Protein AF-A0A7C8IA60-F1 (afdb_monomer_lite)

Structure (mmCIF, N/CA/C/O backbone):
data_AF-A0A7C8IA60-F1
#
_entry.id   AF-A0A7C8IA60-F1
#
loop_
_atom_site.group_PDB
_atom_site.id
_atom_site.type_symbol
_atom_site.label_atom_id
_atom_site.label_alt_id
_atom_site.label_comp_id
_atom_site.label_asym_id
_atom_site.label_entity_id
_atom_site.label_seq_id
_atom_site.pdbx_PDB_ins_code
_atom_site.Cartn_x
_atom_site.Cartn_y
_atom_site.Cartn_z
_atom_site.occupancy
_atom_site.B_iso_or_equiv
_atom_site.auth_seq_id
_atom_site.auth_comp_id
_atom_site.auth_asym_id
_atom_site.auth_atom_id
_atom_site.pdbx_PDB_model_num
ATOM 1 N N . PRO A 1 1 ? 6.830 16.011 1.922 1.00 76.75 1 PRO A N 1
ATOM 2 C CA . PRO A 1 1 ? 6.383 16.192 0.518 1.00 76.75 1 PRO A CA 1
ATOM 3 C C . PRO A 1 1 ? 6.357 14.821 -0.167 1.00 76.75 1 PRO A C 1
ATOM 5 O O . PRO A 1 1 ? 7.222 14.008 0.147 1.00 76.75 1 PRO A O 1
ATOM 8 N N . GLU A 1 2 ? 5.365 14.537 -1.016 1.00 83.12 2 GLU A N 1
ATOM 9 C CA . GLU A 1 2 ? 5.357 13.298 -1.812 1.00 83.12 2 GLU A CA 1
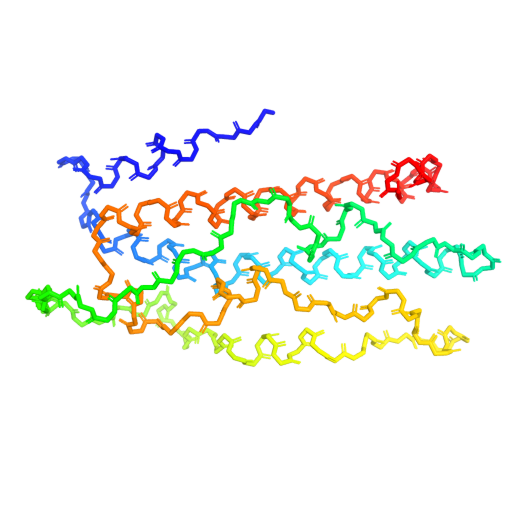ATOM 10 C C . GLU A 1 2 ? 6.472 13.360 -2.874 1.00 83.12 2 GLU A C 1
ATOM 12 O O . GLU A 1 2 ? 6.624 14.407 -3.510 1.00 83.12 2 GLU A O 1
ATOM 17 N N . PRO A 1 3 ? 7.258 12.287 -3.077 1.00 87.31 3 PRO A N 1
ATOM 18 C CA . PRO A 1 3 ? 8.220 12.221 -4.174 1.00 87.31 3 PRO A CA 1
ATOM 19 C C . PRO A 1 3 ? 7.548 12.273 -5.554 1.00 87.31 3 PRO A C 1
ATOM 21 O O . PRO A 1 3 ? 6.447 11.754 -5.742 1.00 87.31 3 PRO A O 1
ATOM 24 N N . ASP A 1 4 ? 8.235 12.829 -6.557 1.00 88.56 4 ASP A N 1
ATOM 25 C CA . ASP A 1 4 ? 7.770 12.750 -7.946 1.00 88.56 4 ASP A CA 1
ATOM 26 C C . ASP A 1 4 ? 8.053 11.359 -8.534 1.00 88.56 4 ASP A C 1
ATOM 28 O O . ASP A 1 4 ? 9.053 11.104 -9.212 1.00 88.56 4 ASP A O 1
ATOM 32 N N . TRP A 1 5 ? 7.128 10.437 -8.271 1.00 88.56 5 TRP A N 1
ATOM 33 C CA . TRP A 1 5 ? 7.193 9.073 -8.784 1.00 88.56 5 TRP A CA 1
ATOM 34 C C . TRP A 1 5 ? 7.161 9.009 -10.308 1.00 88.56 5 TRP A C 1
ATOM 36 O O . TRP A 1 5 ? 7.712 8.069 -10.873 1.00 88.56 5 TRP A O 1
ATOM 46 N N . ARG A 1 6 ? 6.546 9.989 -10.989 1.00 85.56 6 ARG A N 1
ATOM 47 C CA . ARG A 1 6 ? 6.499 10.014 -12.457 1.00 85.56 6 ARG A CA 1
ATOM 48 C C . ARG A 1 6 ? 7.872 10.326 -13.027 1.00 85.56 6 ARG A C 1
ATOM 50 O O . ARG A 1 6 ? 8.303 9.625 -13.938 1.00 85.56 6 ARG A O 1
ATOM 57 N N . ALA A 1 7 ? 8.562 11.320 -12.473 1.00 84.94 7 ALA A N 1
ATOM 58 C CA . ALA A 1 7 ? 9.940 11.617 -12.847 1.00 84.94 7 ALA A CA 1
ATOM 59 C C . ALA A 1 7 ? 10.863 10.415 -12.589 1.00 84.94 7 ALA A C 1
ATOM 61 O O . ALA A 1 7 ? 11.658 10.056 -13.460 1.00 84.94 7 ALA A O 1
ATOM 62 N N . LEU A 1 8 ? 10.699 9.735 -11.444 1.00 85.75 8 LEU A N 1
ATOM 63 C CA . LEU A 1 8 ? 11.460 8.524 -11.126 1.00 85.75 8 LEU A CA 1
ATOM 64 C C . LEU A 1 8 ? 11.232 7.415 -12.160 1.00 85.75 8 LEU A C 1
ATOM 66 O O . LEU A 1 8 ? 12.193 6.843 -12.660 1.00 85.75 8 LEU A O 1
ATOM 70 N N . VAL A 1 9 ? 9.981 7.094 -12.503 1.00 86.56 9 VAL A N 1
ATOM 71 C CA . VAL A 1 9 ? 9.728 5.999 -13.453 1.00 86.56 9 VAL A CA 1
ATOM 72 C C . VAL A 1 9 ? 10.128 6.379 -14.884 1.00 86.56 9 VAL A C 1
ATOM 74 O O . VAL A 1 9 ? 10.626 5.536 -15.625 1.00 86.56 9 VAL A O 1
ATOM 77 N N . GLN A 1 10 ? 9.999 7.656 -15.268 1.00 85.25 10 GLN A N 1
ATOM 78 C CA . GLN A 1 10 ? 10.440 8.173 -16.572 1.00 85.25 10 GLN A CA 1
ATOM 79 C C . GLN A 1 10 ? 11.944 7.977 -16.805 1.00 85.25 10 GLN A C 1
ATOM 81 O O . GLN A 1 10 ? 12.353 7.752 -17.945 1.00 85.25 10 GLN A O 1
ATOM 86 N N . TYR A 1 11 ? 12.765 7.980 -15.747 1.00 84.44 11 TYR A N 1
ATOM 87 C CA . TYR A 1 11 ? 14.194 7.671 -15.854 1.00 84.44 11 TYR A CA 1
ATOM 88 C C . TYR A 1 11 ? 14.447 6.326 -16.555 1.00 84.44 11 TYR A C 1
ATOM 90 O O . TYR A 1 11 ? 15.357 6.239 -17.379 1.00 84.44 11 TYR A O 1
ATOM 98 N N . PHE A 1 12 ? 13.603 5.311 -16.329 1.00 83.00 12 PHE A N 1
ATOM 99 C CA . PHE A 1 12 ? 13.746 3.989 -16.954 1.00 83.00 12 PHE A CA 1
ATOM 100 C C . PHE A 1 12 ? 13.451 3.971 -18.463 1.00 83.00 12 PHE A C 1
ATOM 102 O O . PHE A 1 12 ? 13.807 2.999 -19.128 1.00 83.00 12 PHE A O 1
ATOM 109 N N . LYS A 1 13 ? 12.848 5.034 -19.025 1.00 80.19 13 LYS A N 1
ATOM 110 C CA . LYS A 1 13 ? 12.737 5.231 -20.485 1.00 80.19 13 LYS A CA 1
ATOM 111 C C . LYS A 1 13 ? 13.974 5.887 -21.094 1.00 80.19 13 LYS A C 1
ATOM 113 O O . LYS A 1 13 ? 14.111 5.908 -22.315 1.00 80.19 13 LYS A O 1
ATOM 118 N N . SER A 1 14 ? 14.829 6.500 -20.277 1.00 80.44 14 SER A N 1
ATOM 119 C CA . SER A 1 14 ? 15.974 7.249 -20.781 1.00 80.44 14 SER A CA 1
ATOM 120 C C . SER A 1 14 ? 17.059 6.308 -21.306 1.00 80.44 14 SER A C 1
ATOM 122 O O . SER A 1 14 ? 17.282 5.229 -20.759 1.00 80.44 14 SER A O 1
ATOM 124 N N . SER A 1 15 ? 17.813 6.758 -22.310 1.00 73.00 15 SER A N 1
ATOM 125 C CA . SER A 1 15 ? 18.995 6.048 -22.824 1.00 73.00 15 SER A CA 1
ATOM 126 C C . SER A 1 15 ? 20.099 5.849 -21.775 1.00 73.00 15 SER A C 1
ATOM 128 O O . SER A 1 15 ? 21.043 5.100 -22.005 1.00 73.00 15 SER A O 1
ATOM 130 N N . ARG A 1 16 ? 19.984 6.514 -20.617 1.00 73.69 16 ARG A N 1
ATOM 131 C CA . ARG A 1 16 ? 20.917 6.422 -19.489 1.00 73.69 16 ARG A CA 1
ATOM 132 C C . ARG A 1 16 ? 20.614 5.249 -18.555 1.00 73.69 16 ARG A C 1
ATOM 134 O O . ARG A 1 16 ? 21.465 4.906 -17.740 1.00 73.69 16 ARG A O 1
ATOM 141 N N . ALA A 1 17 ? 19.423 4.655 -18.631 1.00 73.50 17 ALA A N 1
ATOM 142 C CA . ALA A 1 17 ? 19.044 3.543 -17.771 1.00 73.50 17 ALA A CA 1
ATOM 143 C C . ALA A 1 17 ? 19.547 2.216 -18.359 1.00 73.50 17 ALA A C 1
ATOM 145 O O . ALA A 1 17 ? 18.930 1.638 -19.255 1.00 73.50 17 ALA A O 1
ATOM 146 N N . ALA A 1 18 ? 20.660 1.704 -17.829 1.00 61.59 18 ALA A N 1
ATOM 147 C CA . ALA A 1 18 ? 21.129 0.359 -18.153 1.00 61.59 18 ALA A CA 1
ATOM 148 C C . ALA A 1 18 ? 20.028 -0.668 -17.825 1.00 61.59 18 ALA A C 1
ATOM 150 O O . ALA A 1 18 ? 19.485 -0.652 -16.724 1.00 61.59 18 ALA A O 1
ATOM 151 N N . ALA A 1 19 ? 19.669 -1.525 -18.788 1.00 70.81 19 ALA A N 1
ATOM 152 C CA . ALA A 1 19 ? 18.552 -2.482 -18.711 1.00 70.81 19 ALA A CA 1
ATOM 153 C C . ALA A 1 19 ? 17.138 -1.882 -18.494 1.00 70.81 19 ALA A C 1
ATOM 155 O O . ALA A 1 19 ? 16.192 -2.653 -18.343 1.00 70.81 19 ALA A O 1
ATOM 156 N N . GLY A 1 20 ? 16.987 -0.546 -18.539 1.00 81.12 20 GLY A N 1
ATOM 157 C CA . GLY A 1 20 ? 15.751 0.259 -18.499 1.00 81.12 20 GLY A CA 1
ATOM 158 C C . GLY A 1 20 ? 14.474 -0.458 -18.059 1.00 81.12 20 GLY A C 1
ATOM 159 O O . GLY A 1 20 ? 14.152 -0.513 -16.872 1.00 81.12 20 GLY A O 1
ATOM 160 N N . LEU A 1 21 ? 13.748 -1.018 -19.030 1.00 81.12 21 LEU A N 1
ATOM 161 C CA . LEU A 1 21 ? 12.459 -1.678 -18.818 1.00 81.12 21 LEU A CA 1
ATOM 162 C C . LEU A 1 21 ? 12.528 -2.898 -17.884 1.00 81.12 21 LEU A C 1
ATOM 164 O O . LEU A 1 21 ? 11.617 -3.091 -17.086 1.00 81.12 21 LEU A O 1
ATOM 168 N N . GLY A 1 22 ? 13.595 -3.697 -17.951 1.00 82.25 22 GLY A N 1
ATOM 169 C CA . GLY A 1 22 ? 13.776 -4.852 -17.067 1.00 82.25 22 GLY A CA 1
ATOM 170 C C . GLY A 1 22 ? 13.873 -4.429 -15.601 1.00 82.25 22 GLY A C 1
ATOM 171 O O . GLY A 1 22 ? 13.175 -4.977 -14.754 1.00 82.25 22 GLY A O 1
ATOM 172 N N . ASN A 1 23 ? 14.629 -3.365 -15.316 1.00 86.06 23 ASN A N 1
ATOM 173 C CA . ASN A 1 23 ? 14.725 -2.825 -13.958 1.00 86.06 23 ASN A CA 1
ATOM 174 C C . ASN A 1 23 ? 13.396 -2.224 -13.478 1.00 86.06 23 ASN A C 1
ATOM 176 O O . ASN A 1 23 ? 13.093 -2.277 -12.289 1.00 86.06 23 ASN A O 1
ATOM 180 N N . LEU A 1 24 ? 12.592 -1.655 -14.383 1.00 88.56 24 LEU A N 1
ATOM 181 C CA . LEU A 1 24 ? 11.256 -1.166 -14.044 1.00 88.56 24 LEU A CA 1
ATOM 182 C C . LEU A 1 24 ? 10.314 -2.321 -13.669 1.00 88.56 24 LEU A C 1
ATOM 184 O O . LEU A 1 24 ? 9.554 -2.199 -12.711 1.00 88.56 24 LEU A O 1
ATOM 188 N N . GLN A 1 25 ? 10.386 -3.446 -14.389 1.00 89.25 25 GLN A N 1
ATOM 189 C CA . GLN A 1 25 ? 9.648 -4.664 -14.038 1.00 89.25 25 GLN A CA 1
ATOM 190 C C . GLN A 1 25 ? 10.088 -5.192 -12.671 1.00 89.25 25 GLN A C 1
ATOM 192 O O . GLN A 1 25 ? 9.241 -5.467 -11.825 1.00 89.25 25 GLN A O 1
ATOM 197 N N . ASP A 1 26 ? 11.398 -5.275 -12.428 1.00 88.56 26 ASP A N 1
ATOM 198 C CA . ASP A 1 26 ? 11.942 -5.735 -11.147 1.00 88.56 26 ASP A CA 1
ATOM 199 C C . ASP A 1 26 ? 11.530 -4.815 -9.993 1.00 88.56 26 ASP A C 1
ATOM 201 O O . ASP A 1 26 ? 11.129 -5.301 -8.937 1.00 88.56 26 ASP A O 1
ATOM 205 N N . LEU A 1 27 ? 11.551 -3.493 -10.199 1.00 91.88 27 LEU A N 1
ATOM 206 C CA . LEU A 1 27 ? 11.060 -2.519 -9.224 1.00 91.88 27 LEU A CA 1
ATOM 207 C C . LEU A 1 27 ? 9.576 -2.736 -8.924 1.00 91.88 27 LEU A C 1
ATOM 209 O O . LEU A 1 27 ? 9.186 -2.755 -7.757 1.00 91.88 27 LEU A O 1
ATOM 213 N N . TYR A 1 28 ? 8.753 -2.909 -9.958 1.00 92.88 28 TYR A N 1
ATOM 214 C CA . TYR A 1 28 ? 7.325 -3.147 -9.789 1.00 92.88 28 TYR A CA 1
ATOM 215 C C . TYR A 1 28 ? 7.065 -4.394 -8.938 1.00 92.88 28 TYR A C 1
ATOM 217 O O . TYR A 1 28 ? 6.371 -4.315 -7.923 1.00 92.88 28 TYR A O 1
ATOM 225 N N . VAL A 1 29 ? 7.673 -5.525 -9.309 1.00 91.94 29 VAL A N 1
ATOM 226 C CA . VAL A 1 29 ? 7.508 -6.792 -8.586 1.00 91.94 29 VAL A CA 1
ATOM 227 C C . VAL A 1 29 ? 8.085 -6.691 -7.170 1.00 91.94 29 VAL A C 1
ATOM 229 O O . VAL A 1 29 ? 7.456 -7.147 -6.221 1.00 91.94 29 VAL A O 1
ATOM 232 N N . PHE A 1 30 ? 9.238 -6.047 -6.974 1.00 92.44 30 PHE A N 1
ATOM 233 C CA . PHE A 1 30 ? 9.794 -5.813 -5.638 1.00 92.44 30 PHE A CA 1
ATOM 234 C C . PHE A 1 30 ? 8.808 -5.054 -4.738 1.00 92.44 30 PHE A C 1
ATOM 236 O O . PHE A 1 30 ? 8.583 -5.436 -3.582 1.00 92.44 30 PHE A O 1
ATOM 243 N N . VAL A 1 31 ? 8.190 -3.994 -5.264 1.00 94.81 31 VAL A N 1
ATOM 244 C CA . VAL A 1 31 ? 7.232 -3.191 -4.504 1.00 94.81 31 VAL A CA 1
ATOM 245 C C . VAL A 1 31 ? 5.996 -4.016 -4.156 1.00 94.81 31 VAL A C 1
ATOM 247 O O . VAL A 1 31 ? 5.628 -4.063 -2.983 1.00 94.81 31 VAL A O 1
ATOM 250 N N . THR A 1 32 ? 5.379 -4.701 -5.121 1.00 94.44 32 THR A N 1
ATOM 251 C CA . THR A 1 32 ? 4.122 -5.436 -4.894 1.00 94.44 32 THR A CA 1
ATOM 252 C C . THR A 1 32 ? 4.303 -6.729 -4.101 1.00 94.44 32 THR A C 1
ATOM 254 O O . THR A 1 32 ? 3.382 -7.140 -3.399 1.00 94.44 32 THR A O 1
ATOM 257 N N . ARG A 1 33 ? 5.485 -7.356 -4.145 1.00 92.38 33 ARG A N 1
ATOM 258 C CA . ARG A 1 33 ? 5.752 -8.640 -3.469 1.00 92.38 33 ARG A CA 1
ATOM 259 C C . ARG A 1 33 ? 6.444 -8.529 -2.125 1.00 92.38 33 ARG A C 1
ATOM 261 O O . ARG A 1 33 ? 6.387 -9.479 -1.346 1.00 92.38 33 ARG A O 1
ATOM 268 N N . LEU A 1 34 ? 7.088 -7.402 -1.833 1.00 92.06 34 LEU A N 1
ATOM 269 C CA . LEU A 1 34 ? 7.837 -7.248 -0.589 1.00 92.06 34 LEU A CA 1
ATOM 270 C C . LEU A 1 34 ? 7.539 -5.940 0.134 1.00 92.06 34 LEU A C 1
ATOM 272 O O . LEU A 1 34 ? 7.110 -5.967 1.292 1.00 92.06 34 LEU A O 1
ATOM 276 N N . ALA A 1 35 ? 7.784 -4.803 -0.520 1.00 95.06 35 ALA A N 1
ATOM 277 C CA . ALA A 1 35 ? 7.742 -3.510 0.160 1.00 95.06 35 ALA A CA 1
ATOM 278 C C . ALA A 1 35 ? 6.321 -3.175 0.635 1.00 95.06 35 ALA A C 1
ATOM 280 O O . ALA A 1 35 ? 6.109 -2.844 1.805 1.00 95.06 35 ALA A O 1
ATOM 281 N N . LEU A 1 36 ? 5.340 -3.327 -0.255 1.00 96.25 36 LEU A N 1
ATOM 282 C CA . LEU A 1 36 ? 3.939 -3.054 0.027 1.00 96.25 36 LEU A CA 1
ATOM 283 C C . LEU A 1 36 ? 3.357 -4.043 1.057 1.00 96.25 36 LEU A C 1
ATOM 285 O O . LEU A 1 36 ? 2.836 -3.569 2.071 1.00 96.25 36 LEU A O 1
ATOM 289 N N . PRO A 1 37 ? 3.525 -5.377 0.917 1.00 96.50 37 PRO A N 1
ATOM 290 C CA . PRO A 1 37 ? 3.177 -6.328 1.972 1.00 96.50 37 PRO A CA 1
ATOM 291 C C . PRO A 1 37 ? 3.758 -5.988 3.349 1.00 96.50 37 PRO A C 1
ATOM 293 O O . PRO A 1 37 ? 3.039 -5.996 4.350 1.00 96.50 37 PRO A O 1
ATOM 296 N N . SER A 1 38 ? 5.040 -5.618 3.416 1.00 96.12 38 SER A N 1
ATOM 297 C CA . SER A 1 38 ? 5.696 -5.260 4.682 1.00 96.12 38 SER A CA 1
ATOM 298 C C . SER A 1 38 ? 5.095 -3.999 5.313 1.00 96.12 38 SER A C 1
ATOM 300 O O . SER A 1 38 ? 4.865 -3.944 6.529 1.00 96.12 38 SER A O 1
ATOM 302 N N . ALA A 1 39 ? 4.783 -2.992 4.492 1.00 97.81 39 ALA A N 1
ATOM 303 C CA . ALA A 1 39 ? 4.109 -1.778 4.941 1.00 97.81 39 ALA A CA 1
ATOM 304 C C . ALA A 1 39 ? 2.691 -2.071 5.465 1.00 97.81 39 ALA A C 1
ATOM 306 O O . ALA A 1 39 ? 2.306 -1.538 6.509 1.00 97.81 39 ALA A O 1
ATOM 307 N N . ILE A 1 40 ? 1.947 -2.960 4.796 1.00 97.44 40 ILE A N 1
ATOM 308 C CA . ILE A 1 40 ? 0.604 -3.400 5.205 1.00 97.44 40 ILE A CA 1
ATOM 309 C C . ILE A 1 40 ? 0.646 -4.166 6.530 1.00 97.44 40 ILE A C 1
ATOM 311 O O . ILE A 1 40 ? -0.169 -3.897 7.412 1.00 97.44 40 ILE A O 1
ATOM 315 N N . ILE A 1 41 ? 1.605 -5.078 6.720 1.00 96.31 41 ILE A N 1
ATOM 316 C CA . ILE A 1 41 ? 1.780 -5.798 7.993 1.00 96.31 41 ILE A CA 1
ATOM 317 C C . ILE A 1 41 ? 1.990 -4.804 9.140 1.00 96.31 41 ILE A C 1
ATOM 319 O O . ILE A 1 41 ? 1.356 -4.919 10.191 1.00 96.31 41 ILE A O 1
ATOM 323 N N . THR A 1 42 ? 2.848 -3.805 8.929 1.00 97.69 42 THR A N 1
ATOM 324 C CA . THR A 1 42 ? 3.105 -2.749 9.918 1.00 97.69 42 THR A CA 1
ATOM 325 C C . THR A 1 42 ? 1.840 -1.943 10.211 1.00 97.69 42 THR A C 1
ATOM 327 O O . THR A 1 42 ? 1.514 -1.717 11.376 1.00 97.69 42 THR A O 1
ATOM 330 N N . ASN A 1 43 ? 1.081 -1.584 9.173 1.00 97.75 43 ASN A N 1
ATOM 331 C CA . ASN A 1 43 ? -0.187 -0.871 9.311 1.00 97.75 43 ASN A CA 1
ATOM 332 C C . ASN A 1 43 ? -1.204 -1.673 10.128 1.00 97.75 43 ASN A C 1
ATOM 334 O O . ASN A 1 43 ? -1.751 -1.159 11.101 1.00 97.75 43 ASN A O 1
ATOM 338 N N . ARG A 1 44 ? -1.391 -2.960 9.810 1.00 95.25 44 ARG A N 1
ATOM 339 C CA . ARG A 1 44 ? -2.294 -3.861 10.545 1.00 95.25 44 ARG A CA 1
ATOM 340 C C . ARG A 1 44 ? -1.915 -3.990 12.019 1.00 95.25 44 ARG A C 1
ATOM 342 O O . ARG A 1 44 ? -2.806 -3.970 12.861 1.00 95.25 44 ARG A O 1
ATOM 349 N N . ARG A 1 45 ? -0.619 -4.086 12.341 1.00 95.00 45 ARG A N 1
ATOM 350 C CA . ARG A 1 45 ? -0.137 -4.125 13.736 1.00 95.00 45 ARG A CA 1
ATOM 351 C C . ARG A 1 45 ? -0.447 -2.828 14.482 1.00 95.00 45 ARG A C 1
ATOM 353 O O . ARG A 1 45 ? -0.979 -2.874 15.582 1.00 95.00 45 ARG A O 1
ATOM 360 N N . ARG A 1 46 ? -0.190 -1.674 13.865 1.00 96.00 46 ARG A N 1
ATOM 361 C CA . ARG A 1 46 ? -0.468 -0.366 14.481 1.00 96.00 46 ARG A CA 1
ATOM 362 C C . ARG A 1 46 ? -1.960 -0.099 14.666 1.00 96.00 46 ARG A C 1
ATOM 364 O O . ARG A 1 46 ? -2.365 0.421 15.700 1.00 96.00 46 ARG A O 1
ATOM 371 N N . LEU A 1 47 ? -2.784 -0.487 13.696 1.00 95.00 47 LEU A N 1
ATOM 372 C CA . LEU A 1 47 ? -4.239 -0.443 13.838 1.00 95.00 47 LEU A CA 1
ATOM 373 C C . LEU A 1 47 ? -4.715 -1.359 14.964 1.00 95.00 47 LEU A C 1
ATOM 375 O O . LEU A 1 47 ? -5.614 -0.981 15.708 1.00 95.00 47 LEU A O 1
ATOM 379 N N . LEU A 1 48 ? -4.128 -2.553 15.094 1.00 93.25 48 LEU A N 1
ATOM 380 C CA . LEU A 1 48 ? -4.448 -3.454 16.194 1.00 93.25 48 LEU A CA 1
ATOM 381 C C . LEU A 1 48 ? -4.161 -2.787 17.543 1.00 93.25 48 LEU A C 1
ATOM 383 O O . LEU A 1 48 ? -5.063 -2.742 18.375 1.00 93.25 48 LEU A O 1
ATOM 387 N N . ASP A 1 49 ? -2.976 -2.200 17.722 1.00 92.88 49 ASP A N 1
ATOM 388 C CA . ASP A 1 49 ? -2.631 -1.455 18.940 1.00 92.88 49 ASP A CA 1
ATOM 389 C C . ASP A 1 49 ? -3.659 -0.349 19.241 1.00 92.88 49 ASP A C 1
ATOM 391 O O . ASP A 1 49 ? -4.143 -0.234 20.368 1.00 92.88 49 ASP A O 1
ATOM 395 N N . MET A 1 50 ? -4.049 0.424 18.221 1.00 94.19 50 MET A N 1
ATOM 396 C CA . MET A 1 50 ? -5.036 1.501 18.339 1.00 94.19 50 MET A CA 1
ATOM 397 C C . MET A 1 50 ? -6.410 0.988 18.801 1.00 94.19 50 MET A C 1
ATOM 399 O O . MET A 1 50 ? -6.978 1.521 19.758 1.00 94.19 50 MET A O 1
ATOM 403 N N . TYR A 1 51 ? -6.955 -0.043 18.141 1.00 92.69 51 TYR A N 1
ATOM 404 C CA . TYR A 1 51 ? -8.273 -0.594 18.483 1.00 92.69 51 TYR A CA 1
ATOM 405 C C . TYR A 1 51 ? -8.273 -1.329 19.826 1.00 92.69 51 TYR A C 1
ATOM 407 O O . TYR A 1 51 ? -9.296 -1.342 20.507 1.00 92.69 51 TYR A O 1
ATOM 415 N N . LEU A 1 52 ? -7.149 -1.927 20.231 1.00 91.00 52 LEU A N 1
ATOM 416 C CA . LEU A 1 52 ? -7.018 -2.510 21.565 1.00 91.00 52 LEU A CA 1
ATOM 417 C C . LEU A 1 52 ? -6.990 -1.431 22.652 1.00 91.00 52 LEU A C 1
ATOM 419 O O . LEU A 1 52 ? -7.663 -1.598 23.668 1.00 91.00 52 LEU A O 1
ATOM 423 N N . ALA A 1 53 ? -6.296 -0.313 22.419 1.00 91.00 53 ALA A N 1
ATOM 424 C CA . ALA A 1 53 ? -6.263 0.817 23.349 1.00 91.00 53 ALA A CA 1
ATOM 425 C C . ALA A 1 53 ? -7.636 1.494 23.528 1.00 91.00 53 ALA A C 1
ATOM 427 O O . ALA A 1 53 ? -7.925 2.013 24.601 1.00 91.00 53 ALA A O 1
ATOM 428 N N . HIS A 1 54 ? -8.501 1.447 22.509 1.00 89.19 54 HIS A N 1
ATOM 429 C CA . HIS A 1 54 ? -9.832 2.074 22.521 1.00 89.19 54 HIS A CA 1
ATOM 430 C C . HIS A 1 54 ? -10.971 1.063 22.579 1.00 89.19 54 HIS A C 1
ATOM 432 O O . HIS A 1 54 ? -12.082 1.376 22.175 1.00 89.19 54 HIS A O 1
ATOM 438 N N . ARG A 1 55 ? -10.735 -0.158 23.063 1.00 82.38 55 ARG A N 1
ATOM 439 C CA . ARG A 1 55 ? -11.730 -1.238 22.982 1.00 82.38 55 ARG A CA 1
ATOM 440 C C . ARG A 1 55 ? -13.064 -0.909 23.666 1.00 82.38 55 ARG A C 1
ATOM 442 O O . ARG A 1 55 ? -14.099 -1.425 23.258 1.00 82.38 55 ARG A O 1
ATOM 449 N N . THR A 1 56 ? -13.036 -0.084 24.711 1.00 79.25 56 THR A N 1
ATOM 450 C CA . THR A 1 56 ? -14.226 0.360 25.458 1.00 79.25 56 THR A CA 1
ATOM 451 C C . THR A 1 56 ? -14.996 1.471 24.748 1.00 79.25 56 THR A C 1
ATOM 453 O O . THR A 1 56 ? -16.177 1.672 25.021 1.00 79.25 56 THR A O 1
ATOM 456 N N . VAL A 1 57 ? -14.346 2.181 23.828 1.00 78.88 57 VAL A N 1
ATOM 457 C CA . VAL A 1 57 ? -14.945 3.236 23.020 1.00 78.88 57 VAL A CA 1
ATOM 458 C C . VAL A 1 57 ? -15.377 2.591 21.712 1.00 78.88 57 VAL A C 1
ATOM 460 O O . VAL A 1 57 ? -14.572 1.970 21.024 1.00 78.88 57 VAL A O 1
ATOM 463 N N . ASN A 1 58 ? -16.656 2.693 21.358 1.00 78.44 58 ASN A N 1
ATOM 464 C CA . ASN A 1 58 ? -17.164 2.117 20.115 1.00 78.44 58 ASN A CA 1
ATOM 465 C C . ASN A 1 58 ? -16.619 2.891 18.900 1.00 78.44 58 ASN A C 1
ATOM 467 O O . ASN A 1 58 ? -17.291 3.757 18.343 1.00 78.44 58 ASN A O 1
ATOM 471 N N . MET A 1 59 ? -15.367 2.616 18.531 1.00 84.81 59 MET A N 1
ATOM 472 C CA . MET A 1 59 ? -14.664 3.310 17.461 1.00 84.81 59 MET A CA 1
ATOM 473 C C . MET A 1 59 ? -15.262 2.934 16.101 1.00 84.81 59 MET A C 1
ATOM 475 O O . MET A 1 59 ? -15.512 1.741 15.861 1.00 84.81 59 MET A O 1
ATOM 479 N N . PRO A 1 60 ? -15.462 3.913 15.195 1.00 87.88 60 PRO A N 1
ATOM 480 C CA . PRO A 1 60 ? -16.060 3.648 13.898 1.00 87.88 60 PRO A CA 1
ATOM 481 C C . PRO A 1 60 ? -15.253 2.653 13.064 1.00 87.88 60 PRO A C 1
ATOM 483 O O . PRO A 1 60 ? -14.041 2.488 13.197 1.00 87.88 60 PRO A O 1
ATOM 486 N N . ILE A 1 61 ? -15.961 1.995 12.153 1.00 86.94 61 ILE A N 1
ATOM 487 C CA . ILE A 1 61 ? -15.403 0.998 11.238 1.00 86.94 61 ILE A CA 1
ATOM 488 C C . ILE A 1 61 ? -14.469 1.665 10.218 1.00 86.94 61 ILE A C 1
ATOM 490 O O . ILE A 1 61 ? -13.443 1.101 9.828 1.00 86.94 61 ILE A O 1
ATOM 494 N N . HIS A 1 62 ? -14.826 2.854 9.743 1.00 88.81 62 HIS A N 1
ATOM 495 C CA . HIS A 1 62 ? -14.087 3.563 8.706 1.00 88.81 62 HIS A CA 1
ATOM 496 C C . HIS A 1 62 ? -12.962 4.376 9.333 1.00 88.81 62 HIS A C 1
ATOM 498 O O . HIS A 1 62 ? -13.216 5.331 10.042 1.00 88.81 62 HIS A O 1
ATOM 504 N N . CYS A 1 63 ? -11.721 3.979 9.067 1.00 93.31 63 CYS A N 1
ATOM 505 C CA . CYS A 1 63 ? -10.536 4.720 9.478 1.00 93.31 63 CYS A CA 1
ATOM 506 C C . CYS A 1 63 ? -9.703 5.006 8.226 1.00 93.31 63 CYS A C 1
ATOM 508 O O . CYS A 1 63 ? -9.338 4.081 7.487 1.00 93.31 63 CYS A O 1
ATOM 510 N N . LYS A 1 64 ? -9.417 6.287 7.984 1.00 95.44 64 LYS A N 1
ATOM 511 C CA . LYS A 1 64 ? -8.702 6.789 6.798 1.00 95.44 64 LYS A CA 1
ATOM 512 C C . LYS A 1 64 ? -7.248 6.312 6.749 1.00 95.44 64 LYS A C 1
ATOM 514 O O . LYS A 1 64 ? -6.660 6.250 5.676 1.00 95.44 64 LYS A O 1
ATOM 519 N N . LEU A 1 65 ? -6.683 5.922 7.896 1.00 96.75 65 LEU A N 1
ATOM 520 C CA . LEU A 1 65 ? -5.298 5.449 8.016 1.00 96.75 65 LEU A CA 1
ATOM 521 C C . LEU A 1 65 ? -5.107 3.962 7.686 1.00 96.75 65 LEU A C 1
ATOM 523 O O . LEU A 1 65 ? -3.970 3.476 7.685 1.00 96.75 65 LEU A O 1
ATOM 52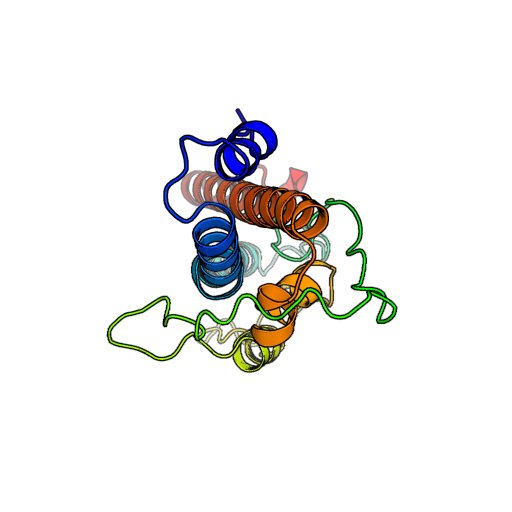7 N N . ARG A 1 66 ? -6.188 3.217 7.429 1.00 96.12 66 ARG A N 1
ATOM 528 C CA . ARG A 1 66 ? -6.086 1.795 7.088 1.00 96.12 66 ARG A CA 1
ATOM 529 C C . ARG A 1 66 ? -5.536 1.597 5.691 1.00 96.12 66 ARG A C 1
ATOM 531 O O . ARG A 1 66 ? -5.946 2.288 4.774 1.00 96.12 66 ARG A O 1
ATOM 538 N N . TYR A 1 67 ? -4.686 0.593 5.514 1.00 96.00 67 TYR A N 1
ATOM 539 C CA . TYR A 1 67 ? -4.120 0.263 4.206 1.00 96.00 67 TYR A CA 1
ATOM 540 C C . TYR A 1 67 ? -5.173 0.001 3.110 1.00 96.00 67 TYR A C 1
ATOM 542 O O . TYR A 1 67 ? -4.917 0.322 1.956 1.00 96.00 67 TYR A O 1
ATOM 550 N N . ASP A 1 68 ? -6.344 -0.544 3.463 1.00 94.88 68 ASP A N 1
ATOM 551 C CA . ASP A 1 68 ? -7.457 -0.845 2.548 1.00 94.88 68 ASP A CA 1
ATOM 552 C C . ASP A 1 68 ? -8.410 0.349 2.320 1.00 94.88 68 ASP A C 1
ATOM 554 O O . ASP A 1 68 ? -9.409 0.220 1.617 1.00 94.88 68 ASP A O 1
ATOM 558 N N . SER A 1 69 ? -8.086 1.530 2.864 1.00 94.88 69 SER A N 1
ATOM 559 C CA . SER A 1 69 ? -8.813 2.796 2.662 1.00 94.88 69 SER A CA 1
ATOM 560 C C . SER A 1 69 ? -8.132 3.718 1.637 1.00 94.88 69 SER A C 1
ATOM 562 O O . SER A 1 69 ? -8.327 4.933 1.676 1.00 94.88 69 SER A O 1
ATOM 564 N N . TRP A 1 70 ? -7.270 3.184 0.766 1.00 92.69 70 TRP A N 1
ATOM 565 C CA . TRP A 1 70 ? -6.500 4.002 -0.173 1.00 92.69 70 TRP A CA 1
ATOM 566 C C . TRP A 1 70 ? -7.425 4.772 -1.133 1.00 92.69 70 TRP A C 1
ATOM 568 O O . TRP A 1 70 ? -8.167 4.140 -1.883 1.00 92.69 70 TRP A O 1
ATOM 578 N N . PRO A 1 71 ? -7.366 6.120 -1.178 1.00 88.88 71 PRO A N 1
ATOM 579 C CA . PRO A 1 71 ? -8.226 6.939 -2.040 1.00 88.88 71 PRO A CA 1
ATOM 580 C C . PRO A 1 71 ? -7.684 7.048 -3.474 1.00 88.88 71 PRO A C 1
ATOM 582 O O . PRO A 1 71 ? -8.011 7.984 -4.204 1.00 88.88 71 PRO A O 1
ATOM 585 N N . GLY A 1 72 ? -6.763 6.160 -3.846 1.00 83.75 72 GLY A N 1
ATOM 586 C CA . GLY A 1 72 ? -6.117 6.194 -5.140 1.00 83.75 72 GLY A CA 1
ATOM 587 C C . GLY A 1 72 ? -7.078 5.925 -6.292 1.00 83.75 72 GLY A C 1
ATOM 588 O O . GLY A 1 72 ? -8.207 5.473 -6.101 1.00 83.75 72 GLY A O 1
ATOM 589 N N . PRO A 1 73 ? -6.624 6.197 -7.518 1.00 81.19 73 PRO A N 1
ATOM 590 C CA . PRO A 1 73 ? -7.399 5.880 -8.705 1.00 81.19 73 PRO A CA 1
ATOM 591 C C . PRO A 1 73 ? -7.684 4.366 -8.826 1.00 81.19 73 PRO A C 1
ATOM 593 O O . PRO A 1 73 ? -6.868 3.544 -8.389 1.00 81.19 73 PRO A O 1
ATOM 596 N N . PRO A 1 74 ? -8.822 3.989 -9.441 1.00 78.75 74 PRO A N 1
ATOM 597 C CA . PRO A 1 74 ? -9.247 2.597 -9.548 1.00 78.75 74 PRO A CA 1
ATOM 598 C C . PRO A 1 74 ? -8.264 1.777 -10.384 1.00 78.75 74 PRO A C 1
ATOM 600 O O . PRO A 1 74 ? -7.706 2.269 -11.371 1.00 78.75 74 PRO A O 1
ATOM 603 N N . PHE A 1 75 ? -8.074 0.507 -10.028 1.00 78.69 75 PHE A N 1
ATOM 604 C CA . PHE A 1 75 ? -7.256 -0.410 -10.807 1.00 78.69 75 PHE A CA 1
ATOM 605 C C . PHE A 1 75 ? -7.798 -0.519 -12.228 1.00 78.69 75 PHE A C 1
ATOM 607 O O . PHE A 1 75 ? -8.949 -0.890 -12.459 1.00 78.69 75 PHE A O 1
ATOM 614 N N . SER A 1 76 ? -6.943 -0.223 -13.198 1.00 71.94 76 SER A N 1
ATOM 615 C CA . SER A 1 76 ? -7.264 -0.404 -14.611 1.00 71.94 76 SER A CA 1
ATOM 616 C C . SER A 1 76 ? -6.740 -1.770 -15.046 1.00 71.94 76 SER A C 1
ATOM 618 O O . SER A 1 76 ? -5.519 -1.890 -15.098 1.00 71.94 76 SER A O 1
ATOM 620 N N . PRO A 1 77 ? -7.577 -2.787 -15.340 1.00 68.44 77 PRO A N 1
ATOM 621 C CA . PRO A 1 77 ? -7.125 -4.134 -15.707 1.00 68.44 77 PRO A CA 1
ATOM 622 C C . PRO A 1 77 ? -6.321 -4.153 -17.014 1.00 68.44 77 PRO A C 1
ATOM 624 O O . PRO A 1 77 ? -6.359 -3.203 -17.795 1.00 68.44 77 PRO A O 1
ATOM 627 N N . ILE A 1 78 ? -5.562 -5.230 -17.248 1.00 64.62 78 ILE A N 1
ATOM 628 C CA . ILE A 1 78 ? -4.848 -5.437 -18.515 1.00 64.62 78 ILE A CA 1
ATOM 629 C C . ILE A 1 78 ? -5.878 -5.955 -19.535 1.00 64.62 78 ILE A C 1
ATOM 631 O O . ILE A 1 78 ? -6.329 -7.087 -19.388 1.00 64.62 78 ILE A O 1
ATOM 635 N N . PRO A 1 79 ? -6.298 -5.188 -20.563 1.00 59.34 79 PRO A N 1
ATOM 636 C CA . PRO A 1 79 ? -7.042 -5.767 -21.673 1.00 59.34 79 PRO A CA 1
ATOM 637 C C . PRO A 1 79 ? -6.215 -6.877 -22.319 1.00 59.34 79 PRO A C 1
ATOM 639 O O . PRO A 1 79 ? -5.062 -6.652 -22.684 1.00 59.34 79 PRO A O 1
ATOM 642 N N . GLN A 1 80 ? -6.838 -8.047 -22.467 1.00 55.56 80 GLN A N 1
ATOM 643 C CA . GLN A 1 80 ? -6.263 -9.251 -23.083 1.00 55.56 80 GLN A CA 1
ATOM 644 C C . GLN A 1 80 ? -5.839 -9.029 -24.545 1.00 55.56 80 GLN A C 1
ATOM 646 O O . GLN A 1 80 ? -5.059 -9.796 -25.097 1.00 55.56 80 GLN A O 1
ATOM 651 N N . ILE A 1 81 ? -6.340 -7.960 -25.167 1.00 50.19 81 ILE A N 1
ATOM 652 C CA . ILE A 1 81 ? -6.071 -7.579 -26.550 1.00 50.19 81 ILE A CA 1
ATOM 653 C C . ILE A 1 81 ? -4.862 -6.641 -26.568 1.00 50.19 81 ILE A C 1
ATOM 655 O O . ILE A 1 81 ? -4.989 -5.431 -26.747 1.00 50.19 81 ILE A O 1
ATOM 659 N N . HIS A 1 82 ? -3.678 -7.192 -26.343 1.00 52.38 82 HIS A N 1
ATOM 660 C CA . HIS A 1 82 ? -2.457 -6.586 -26.857 1.00 52.38 82 HIS A CA 1
ATOM 661 C C . HIS A 1 82 ? -1.806 -7.576 -27.806 1.00 52.38 82 HIS A C 1
ATOM 663 O O . HIS A 1 82 ? -1.803 -8.770 -27.500 1.00 52.38 82 HIS A O 1
ATOM 669 N N . PRO A 1 83 ? -1.266 -7.121 -28.952 1.00 52.62 83 PRO A N 1
ATOM 670 C CA . PRO A 1 83 ? -0.397 -7.986 -29.731 1.00 52.62 83 PRO A CA 1
ATOM 671 C C . PRO A 1 83 ? 0.696 -8.494 -28.783 1.00 52.62 83 PRO A C 1
ATOM 673 O O . PRO A 1 83 ? 1.158 -7.705 -27.949 1.00 52.62 83 PRO A O 1
ATOM 676 N N . PRO A 1 84 ? 1.075 -9.784 -28.849 1.00 52.09 84 PRO A N 1
ATOM 677 C CA . PRO A 1 84 ? 2.161 -10.297 -28.034 1.00 52.09 84 PRO A CA 1
ATOM 678 C C . PRO A 1 84 ? 3.347 -9.368 -28.261 1.00 52.09 84 PRO A C 1
ATOM 680 O O . PRO A 1 84 ? 3.880 -9.290 -29.369 1.00 52.09 84 PRO A O 1
ATOM 683 N N . ILE A 1 85 ? 3.706 -8.597 -27.230 1.00 55.31 85 ILE A N 1
ATOM 684 C CA . ILE A 1 85 ? 4.966 -7.868 -27.239 1.00 55.31 85 ILE A CA 1
ATOM 685 C C . ILE A 1 85 ? 5.980 -8.972 -27.503 1.00 55.31 85 ILE A C 1
ATOM 687 O O . ILE A 1 85 ? 5.924 -9.965 -26.767 1.00 55.31 85 ILE A O 1
ATOM 691 N N . PRO A 1 86 ? 6.804 -8.884 -28.568 1.00 48.84 86 PRO A N 1
ATOM 692 C CA . PRO A 1 86 ? 7.781 -9.920 -28.856 1.00 48.84 86 PRO A CA 1
ATOM 693 C C . PRO A 1 86 ? 8.482 -10.167 -27.543 1.00 48.84 86 PRO A C 1
ATOM 695 O O . PRO A 1 86 ? 9.011 -9.208 -26.973 1.00 48.84 86 PRO A O 1
ATOM 698 N N . ALA A 1 87 ? 8.319 -11.387 -27.012 1.00 50.38 87 ALA A N 1
ATOM 699 C CA . ALA A 1 87 ? 8.831 -11.740 -25.707 1.00 50.38 87 ALA A CA 1
ATOM 700 C C . ALA A 1 87 ? 10.262 -11.240 -25.730 1.00 50.38 87 ALA A C 1
ATOM 702 O O . ALA A 1 87 ? 11.058 -11.712 -26.545 1.00 50.38 87 ALA A O 1
ATOM 703 N N . LEU A 1 88 ? 10.555 -10.190 -24.955 1.00 52.62 88 LEU A N 1
ATOM 704 C CA . LEU A 1 88 ? 11.929 -9.802 -24.727 1.00 52.62 88 LEU A CA 1
ATOM 705 C C . LEU A 1 88 ? 12.498 -11.105 -24.199 1.00 52.62 88 LEU A C 1
ATOM 707 O O . LEU A 1 88 ? 12.085 -11.525 -23.122 1.00 52.62 88 LEU A O 1
ATOM 711 N N . GLY A 1 89 ? 13.285 -11.816 -25.014 1.00 46.00 89 GLY A N 1
ATOM 712 C CA . GLY A 1 89 ? 13.699 -13.208 -24.795 1.00 46.00 89 GLY A CA 1
ATOM 713 C C . GLY A 1 89 ? 14.647 -13.354 -23.608 1.00 46.00 89 GLY A C 1
ATOM 714 O O . GLY A 1 89 ? 15.515 -14.215 -23.587 1.00 46.00 89 GLY A O 1
ATOM 715 N N . VAL A 1 90 ? 14.525 -12.444 -22.652 1.00 50.59 90 VAL A N 1
ATOM 716 C CA . VAL A 1 90 ? 15.202 -12.355 -21.391 1.00 50.59 90 VAL A CA 1
ATOM 717 C C . VAL A 1 90 ? 14.429 -13.265 -20.440 1.00 50.59 90 VAL A C 1
ATOM 719 O O . VAL A 1 90 ? 13.277 -12.971 -20.109 1.00 50.59 90 VAL A O 1
ATOM 722 N N . PRO A 1 91 ? 15.040 -14.372 -19.994 1.00 54.34 91 PRO A N 1
ATOM 723 C CA . PRO A 1 91 ? 14.462 -15.190 -18.944 1.00 54.34 91 PRO A CA 1
ATOM 724 C C . PRO A 1 91 ? 14.145 -14.301 -17.731 1.00 54.34 91 PRO A C 1
ATOM 726 O O . PRO A 1 91 ? 14.964 -13.428 -17.409 1.00 54.34 91 PRO A O 1
ATOM 729 N N . PRO A 1 92 ? 12.995 -14.488 -17.055 1.00 58.25 92 PRO A N 1
ATOM 730 C CA . PRO A 1 92 ? 12.697 -13.762 -15.828 1.00 58.25 92 PRO A CA 1
ATOM 731 C C . PRO A 1 92 ? 13.846 -13.985 -14.845 1.00 58.25 92 PRO A C 1
ATOM 733 O O . PRO A 1 92 ? 14.147 -15.116 -14.459 1.00 58.25 92 PRO A O 1
ATOM 736 N N . ARG A 1 93 ? 14.543 -12.901 -14.496 1.00 64.75 93 ARG A N 1
ATOM 737 C CA . ARG A 1 93 ? 15.628 -12.966 -13.523 1.00 64.75 93 ARG A CA 1
ATOM 738 C C . ARG A 1 93 ? 15.002 -12.976 -12.134 1.00 64.75 93 ARG A C 1
ATOM 740 O O . ARG A 1 93 ? 14.104 -12.170 -11.879 1.00 64.75 93 ARG A O 1
ATOM 747 N N . PRO A 1 94 ? 15.449 -13.857 -11.232 1.00 61.97 94 PRO A N 1
ATOM 748 C CA . PRO A 1 94 ? 14.966 -13.830 -9.866 1.00 61.97 94 PRO A CA 1
ATOM 749 C C . PRO A 1 94 ? 15.378 -12.505 -9.217 1.00 61.97 94 PRO A C 1
ATOM 751 O O . PRO A 1 94 ? 16.546 -12.121 -9.255 1.00 61.97 94 PRO A O 1
ATOM 754 N N . ILE A 1 95 ? 14.414 -11.815 -8.605 1.00 64.81 95 ILE A N 1
ATOM 755 C CA . ILE A 1 95 ? 14.663 -10.558 -7.875 1.00 64.81 95 ILE A CA 1
ATOM 756 C C . ILE A 1 95 ? 15.565 -10.823 -6.672 1.00 64.81 95 ILE A C 1
ATOM 758 O O . ILE A 1 95 ? 16.419 -10.010 -6.323 1.00 64.81 95 ILE A O 1
ATOM 762 N N . PHE A 1 96 ? 15.405 -11.994 -6.055 1.00 62.78 96 PHE A N 1
ATOM 763 C CA . PHE A 1 96 ? 16.276 -12.469 -4.995 1.00 62.78 96 PHE A CA 1
ATOM 764 C C . PHE A 1 96 ? 17.169 -13.574 -5.545 1.00 62.78 96 PHE A C 1
ATOM 766 O O . PHE A 1 96 ? 16.705 -14.665 -5.858 1.00 62.78 96 PHE A O 1
ATOM 773 N N . VAL A 1 97 ? 18.473 -13.313 -5.594 1.00 58.69 97 VAL A N 1
ATOM 774 C CA . VAL A 1 97 ? 19.494 -14.260 -6.076 1.00 58.69 97 VAL A CA 1
ATOM 775 C C . VAL A 1 97 ? 19.444 -15.610 -5.332 1.00 58.69 97 VAL A C 1
ATOM 777 O O . VAL A 1 97 ? 19.856 -16.627 -5.876 1.00 58.69 97 VAL A O 1
ATOM 780 N N . SER A 1 98 ? 18.909 -15.641 -4.104 1.00 57.25 98 SER A N 1
ATOM 781 C CA . SER A 1 98 ? 18.893 -16.815 -3.220 1.00 57.25 98 SER A CA 1
ATOM 782 C C . SER A 1 98 ? 17.504 -17.297 -2.777 1.00 57.25 98 SER A C 1
ATOM 784 O O . SER A 1 98 ? 17.424 -18.257 -2.009 1.00 57.25 98 SER A O 1
ATOM 786 N N . ARG A 1 99 ? 16.403 -16.652 -3.196 1.00 62.03 99 ARG A N 1
ATOM 787 C CA . ARG A 1 99 ? 15.039 -17.010 -2.754 1.00 62.03 99 ARG A CA 1
ATOM 788 C C . ARG A 1 99 ? 14.019 -16.862 -3.877 1.00 62.03 99 ARG A C 1
ATOM 790 O O . ARG A 1 99 ? 14.109 -15.959 -4.698 1.00 62.03 99 ARG A O 1
ATOM 797 N N . GLN A 1 100 ? 13.014 -17.731 -3.887 1.00 69.50 100 GLN A N 1
ATOM 798 C CA . GLN A 1 100 ? 11.872 -17.568 -4.781 1.00 69.50 100 GLN A CA 1
ATOM 799 C C . GLN A 1 100 ? 11.123 -16.272 -4.431 1.00 69.50 100 GLN A C 1
ATOM 801 O O . GLN A 1 100 ? 10.956 -15.957 -3.248 1.00 69.50 100 GLN A O 1
ATOM 806 N N . THR A 1 101 ? 10.680 -15.522 -5.446 1.00 69.94 101 THR A N 1
ATOM 807 C CA . THR A 1 101 ? 9.785 -14.373 -5.254 1.00 69.94 101 THR A CA 1
ATOM 808 C C . THR A 1 101 ? 8.570 -14.820 -4.428 1.00 69.94 101 THR A C 1
ATOM 810 O O . THR A 1 101 ? 7.983 -15.856 -4.753 1.00 69.94 101 THR A O 1
ATOM 813 N N . PRO A 1 102 ? 8.189 -14.093 -3.358 1.00 79.25 102 PRO A N 1
ATOM 814 C CA . PRO A 1 102 ? 7.024 -14.444 -2.556 1.00 79.25 102 PRO A CA 1
ATOM 815 C C . PRO A 1 102 ? 5.754 -14.588 -3.398 1.00 79.25 102 PRO A C 1
ATOM 817 O O . PRO A 1 102 ? 5.486 -13.781 -4.290 1.00 79.25 102 PRO A O 1
ATOM 820 N N . ASP A 1 103 ? 4.969 -15.612 -3.074 1.00 80.88 103 ASP A N 1
ATOM 821 C CA . ASP A 1 103 ? 3.672 -15.872 -3.691 1.00 80.88 103 ASP A CA 1
ATOM 822 C C . ASP A 1 103 ? 2.651 -14.823 -3.228 1.00 80.88 103 ASP A C 1
ATOM 824 O O . ASP A 1 103 ? 2.333 -14.717 -2.038 1.00 80.88 103 ASP A O 1
ATOM 828 N N . SER A 1 104 ? 2.153 -14.039 -4.181 1.00 79.69 104 SER A N 1
ATOM 829 C CA . SER A 1 104 ? 1.177 -12.980 -3.944 1.00 79.69 104 SER A CA 1
ATOM 830 C C . SER A 1 104 ? -0.150 -13.484 -3.411 1.00 79.69 104 SER A C 1
ATOM 832 O O . SER A 1 104 ? -0.694 -12.885 -2.480 1.00 79.69 104 SER A O 1
ATOM 834 N N . ALA A 1 105 ? -0.643 -14.595 -3.957 1.00 86.81 105 ALA A N 1
ATOM 835 C CA . ALA A 1 105 ? -1.956 -15.123 -3.617 1.00 86.81 105 ALA A CA 1
ATOM 836 C C . ALA A 1 105 ? -2.003 -15.514 -2.135 1.00 86.81 105 ALA A C 1
ATOM 838 O O . ALA A 1 105 ? -2.985 -15.259 -1.437 1.00 86.81 105 ALA A O 1
ATOM 839 N N . LYS A 1 106 ? -0.889 -16.041 -1.607 1.00 89.62 106 LYS A N 1
ATOM 840 C CA . LYS A 1 106 ? -0.747 -16.352 -0.176 1.00 89.62 106 LYS A CA 1
ATOM 841 C C . LYS A 1 106 ? -0.799 -15.110 0.705 1.00 89.62 106 LYS A C 1
ATOM 843 O O . LYS A 1 106 ? -1.353 -15.176 1.801 1.00 89.62 106 LYS A O 1
ATOM 848 N N . PHE A 1 107 ? -0.231 -13.986 0.264 1.00 92.94 107 PHE A N 1
ATOM 849 C CA . PHE A 1 107 ? -0.303 -12.748 1.039 1.00 92.94 107 PHE A CA 1
ATOM 850 C C . PHE A 1 107 ? -1.726 -12.186 1.065 1.00 92.94 107 PHE A C 1
ATOM 852 O O . PHE A 1 107 ? -2.215 -11.834 2.137 1.00 92.94 107 PHE A O 1
ATOM 859 N N . VAL A 1 108 ? -2.419 -12.167 -0.076 1.00 93.12 108 VAL A N 1
ATOM 860 C CA . VAL A 1 108 ? -3.828 -11.745 -0.135 1.00 93.12 108 VAL A CA 1
ATOM 861 C C . VAL A 1 108 ? -4.698 -12.665 0.724 1.00 93.12 108 VAL A C 1
ATOM 863 O O . VAL A 1 108 ? -5.459 -12.189 1.565 1.00 93.12 108 VAL A O 1
ATOM 866 N N . GLN A 1 109 ? -4.501 -13.984 0.643 1.00 93.25 109 GLN A N 1
ATOM 867 C CA . GLN A 1 109 ? -5.162 -14.947 1.529 1.00 93.25 109 GLN A CA 1
ATOM 868 C C . GLN A 1 109 ? -4.881 -14.654 3.012 1.00 93.25 109 GLN A C 1
ATOM 870 O O . GLN A 1 109 ? -5.793 -14.700 3.841 1.00 93.25 109 GLN A O 1
ATOM 875 N N . TRP A 1 110 ? -3.639 -14.306 3.361 1.00 94.00 110 TRP A N 1
ATOM 876 C CA . TRP A 1 110 ? -3.276 -13.913 4.720 1.00 94.00 110 TRP A CA 1
ATOM 877 C C . TRP A 1 110 ? -4.023 -12.654 5.184 1.00 94.00 110 TRP A C 1
ATOM 879 O O . TRP A 1 110 ? -4.428 -12.600 6.347 1.00 94.00 110 TRP A O 1
ATOM 889 N N . LEU A 1 111 ? -4.294 -11.675 4.312 1.00 93.94 111 LEU A N 1
ATOM 890 C CA . LEU A 1 111 ? -5.076 -10.486 4.680 1.00 93.94 111 LEU A CA 1
ATOM 891 C C . LEU A 1 111 ? -6.485 -10.846 5.169 1.00 93.94 111 LEU A C 1
ATOM 893 O O . LEU A 1 111 ? -6.978 -10.207 6.105 1.00 93.94 111 LEU A O 1
ATOM 897 N N . HIS A 1 112 ? -7.099 -11.890 4.610 1.00 92.44 112 HIS A N 1
ATOM 898 C CA . HIS A 1 112 ? -8.414 -12.384 5.032 1.00 92.44 112 HIS A CA 1
ATOM 899 C C . HIS A 1 112 ? -8.408 -13.112 6.381 1.00 92.44 112 HIS A C 1
ATOM 901 O O . HIS A 1 112 ? -9.471 -13.318 6.970 1.00 92.44 112 HIS A O 1
ATOM 907 N N . THR A 1 113 ? -7.237 -13.469 6.913 1.00 90.88 113 THR A N 1
ATOM 908 C CA . THR A 1 113 ? -7.143 -14.062 8.250 1.00 90.88 113 THR A CA 1
ATOM 909 C C . THR A 1 113 ? -7.418 -13.018 9.336 1.00 90.88 113 THR A C 1
ATOM 911 O O . THR A 1 113 ? -7.005 -11.853 9.252 1.00 90.88 113 THR A O 1
ATOM 914 N N . VAL A 1 114 ? -8.145 -13.429 10.378 1.00 84.50 114 VAL A N 1
ATOM 915 C CA . VAL A 1 114 ? -8.395 -12.591 11.557 1.00 84.50 114 VAL A CA 1
ATOM 916 C C . VAL A 1 114 ? -7.073 -12.403 12.315 1.00 84.50 114 VAL A C 1
ATOM 918 O O . VAL A 1 114 ? -6.398 -13.399 12.584 1.00 84.50 114 VAL A O 1
ATOM 921 N N . PRO A 1 115 ? -6.677 -11.166 12.680 1.00 85.06 115 PRO A N 1
ATOM 922 C CA . PRO A 1 115 ? -5.481 -10.949 13.485 1.00 85.06 115 PRO A CA 1
ATOM 923 C C . PRO A 1 115 ? -5.544 -11.723 14.802 1.00 85.06 115 PRO A C 1
ATOM 925 O O . PRO A 1 115 ? -6.564 -11.695 15.491 1.00 85.06 115 PRO A O 1
ATOM 928 N N . ASN A 1 116 ? -4.442 -12.374 15.174 1.00 81.88 116 ASN A N 1
ATOM 929 C CA . ASN A 1 116 ? -4.339 -12.991 16.488 1.00 81.88 116 ASN A CA 1
ATOM 930 C C . ASN A 1 116 ? -4.247 -11.894 17.563 1.00 81.88 116 ASN A C 1
ATOM 932 O O . ASN A 1 116 ? -3.415 -10.992 17.457 1.00 81.88 116 ASN A O 1
ATOM 936 N N . THR A 1 117 ? -5.088 -11.968 18.589 1.00 81.25 117 THR A N 1
ATOM 937 C CA . THR A 1 117 ? -5.107 -11.029 19.720 1.00 81.25 117 THR A CA 1
ATOM 938 C C . THR A 1 117 ? -4.881 -11.805 21.004 1.00 81.25 117 THR A C 1
ATOM 940 O O . THR A 1 117 ? -5.631 -12.743 21.219 1.00 81.25 117 THR A O 1
ATOM 943 N N . PRO A 1 118 ? -3.916 -11.460 21.868 1.00 77.56 118 PRO A N 1
ATOM 944 C CA . PRO A 1 118 ? -3.684 -12.225 23.092 1.00 77.56 118 PRO A CA 1
ATOM 945 C C . PRO A 1 118 ? -4.870 -12.105 24.073 1.00 77.56 118 PRO A C 1
ATOM 947 O O . PRO A 1 118 ? -5.517 -11.053 24.108 1.00 77.56 118 PRO A O 1
ATOM 950 N N . PRO A 1 119 ? -5.158 -13.119 24.914 1.00 76.50 119 PRO A N 1
ATOM 951 C CA . PRO A 1 119 ? -6.036 -12.951 26.076 1.00 76.50 119 PRO A CA 1
ATOM 952 C C . PRO A 1 119 ? -5.547 -11.796 26.979 1.00 76.50 119 PRO A C 1
ATOM 954 O O . PRO A 1 119 ? -4.335 -11.623 27.104 1.00 76.50 119 PRO A O 1
ATOM 957 N N . PRO A 1 120 ? -6.433 -10.993 27.609 1.00 79.94 120 PRO A N 1
ATOM 958 C CA . PRO A 1 120 ? -7.901 -11.068 27.624 1.00 79.94 120 PRO A CA 1
ATOM 959 C C . PRO A 1 120 ? -8.576 -10.387 26.417 1.00 79.94 120 PRO A C 1
ATOM 961 O O . PRO A 1 120 ? -9.794 -10.250 26.377 1.00 79.94 120 PRO A O 1
ATOM 964 N N . HIS A 1 121 ? -7.816 -9.948 25.413 1.00 78.38 121 HIS A N 1
ATOM 965 C CA . HIS A 1 121 ? -8.312 -9.144 24.296 1.00 78.38 121 HIS A CA 1
ATOM 966 C C . HIS A 1 121 ? -8.996 -9.954 23.180 1.00 78.38 121 HIS A C 1
ATOM 968 O O . HIS A 1 121 ? -9.097 -9.479 22.047 1.00 78.38 121 HIS A O 1
ATOM 974 N N . HIS A 1 122 ? -9.511 -11.147 23.474 1.00 77.50 122 HIS A N 1
ATOM 975 C CA . HIS A 1 122 ? -10.344 -11.895 22.533 1.00 77.50 122 HIS A CA 1
ATOM 976 C C . HIS A 1 122 ? -11.818 -11.458 22.605 1.00 77.50 122 HIS A C 1
ATOM 978 O O . HIS A 1 122 ? -12.302 -11.098 23.678 1.00 77.50 122 HIS A O 1
ATOM 984 N N . PRO A 1 123 ? -12.557 -11.488 21.479 1.00 85.00 123 PRO A N 1
ATOM 985 C CA . PRO A 1 123 ? -12.083 -11.701 20.105 1.00 85.00 123 PRO A CA 1
ATOM 986 C C . PRO A 1 123 ? -11.362 -10.463 19.536 1.00 85.00 123 PRO A C 1
ATOM 988 O O . PRO A 1 123 ? -11.420 -9.381 20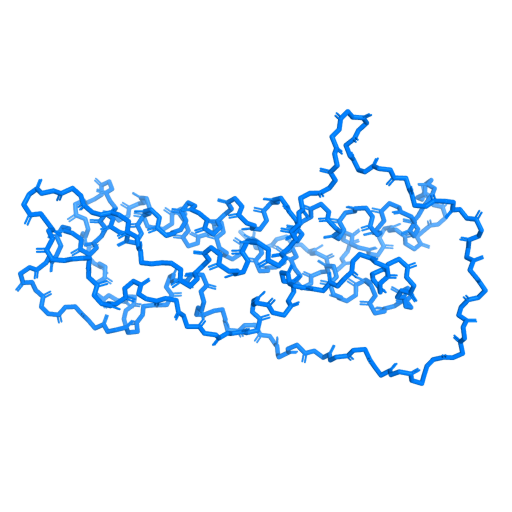.122 1.00 85.00 123 PRO A O 1
ATOM 991 N N . ALA A 1 124 ? -10.706 -10.606 18.381 1.00 86.12 124 ALA A N 1
ATOM 992 C CA . ALA A 1 124 ? -10.112 -9.470 17.678 1.00 86.12 124 ALA A CA 1
ATOM 993 C C . ALA A 1 124 ? -11.183 -8.419 17.309 1.00 86.12 124 ALA A C 1
ATOM 995 O O . ALA A 1 124 ? -12.285 -8.809 16.905 1.00 86.12 124 ALA A O 1
ATOM 996 N N . PRO A 1 125 ? -10.879 -7.107 17.396 1.00 88.75 125 PRO A N 1
ATOM 997 C CA . PRO A 1 125 ? -11.796 -6.056 16.961 1.00 88.75 125 PRO A CA 1
ATOM 998 C C . PRO A 1 125 ? -12.280 -6.293 15.528 1.00 88.75 125 PRO A C 1
ATOM 1000 O O . PRO A 1 125 ? -11.476 -6.425 14.602 1.00 88.75 125 PRO A O 1
ATOM 1003 N N . TYR A 1 126 ? -13.597 -6.345 15.327 1.00 89.38 126 TYR A N 1
ATOM 1004 C CA . TYR A 1 126 ? -14.187 -6.644 14.019 1.00 89.38 126 TYR A CA 1
ATOM 1005 C C . TYR A 1 126 ? -13.819 -5.590 12.964 1.00 89.38 126 TYR A C 1
ATOM 1007 O O . TYR A 1 126 ? -13.754 -5.907 11.776 1.00 89.38 126 TYR A O 1
ATOM 1015 N N . GLN A 1 127 ? -13.502 -4.363 13.394 1.00 90.94 127 GLN A N 1
ATOM 1016 C CA . GLN A 1 127 ? -13.003 -3.294 12.539 1.00 90.94 127 GLN A CA 1
ATOM 1017 C C . GLN A 1 127 ? -11.736 -3.717 11.788 1.00 90.94 127 GLN A C 1
ATOM 1019 O O . GLN A 1 127 ? -11.536 -3.265 10.666 1.00 90.94 127 GLN A O 1
ATOM 1024 N N . LEU A 1 128 ? -10.905 -4.606 12.349 1.00 91.06 128 LEU A N 1
ATOM 1025 C CA . LEU A 1 128 ? -9.662 -5.100 11.744 1.00 91.06 128 LEU A CA 1
ATOM 1026 C C . LEU A 1 128 ? -9.859 -6.157 10.655 1.00 91.06 128 LEU A C 1
ATOM 1028 O O . LEU A 1 128 ? -8.878 -6.544 10.019 1.00 91.06 128 LEU A O 1
ATOM 1032 N N . ARG A 1 129 ? -11.091 -6.618 10.410 1.00 92.44 129 ARG A N 1
ATOM 1033 C CA . ARG A 1 129 ? -11.367 -7.487 9.261 1.00 92.44 129 ARG A CA 1
ATOM 1034 C C . ARG A 1 129 ? -10.939 -6.775 7.979 1.00 92.44 129 ARG A C 1
ATOM 1036 O O . ARG A 1 129 ? -11.182 -5.576 7.816 1.00 92.44 129 ARG A O 1
ATOM 1043 N N . HIS A 1 130 ? -10.261 -7.511 7.108 1.00 93.94 130 HIS A N 1
ATOM 1044 C CA . HIS A 1 130 ? -9.836 -6.997 5.814 1.00 93.94 130 HIS A CA 1
ATOM 1045 C C . HIS A 1 130 ? -11.042 -6.739 4.915 1.00 93.94 130 HIS A C 1
ATOM 1047 O O . HIS A 1 130 ? -12.005 -7.511 4.921 1.00 93.94 130 HIS A O 1
ATOM 1053 N N . ARG A 1 131 ? -10.976 -5.641 4.164 1.00 92.44 131 ARG A N 1
ATOM 1054 C CA . ARG A 1 131 ? -11.968 -5.266 3.163 1.00 92.44 131 ARG A CA 1
ATOM 1055 C C . ARG A 1 131 ? -11.333 -5.378 1.782 1.00 92.44 131 ARG A C 1
ATOM 1057 O O . ARG A 1 131 ? -10.309 -4.726 1.575 1.00 92.44 131 ARG A O 1
ATOM 1064 N N . PRO A 1 132 ? -11.936 -6.147 0.860 1.00 92.12 132 PRO A N 1
ATOM 1065 C CA . PRO A 1 132 ? -11.506 -6.154 -0.529 1.00 92.12 132 PRO A CA 1
ATOM 1066 C C . PRO A 1 132 ? -11.484 -4.733 -1.098 1.00 92.12 132 PRO A C 1
ATOM 1068 O O . PRO A 1 132 ? -12.412 -3.950 -0.884 1.00 92.12 132 PRO A O 1
ATOM 1071 N N . SER A 1 133 ? -10.411 -4.405 -1.802 1.00 91.56 133 SER A N 1
ATOM 1072 C CA . SER A 1 133 ? -10.068 -3.065 -2.261 1.00 91.56 133 SER A CA 1
ATOM 1073 C C . SER A 1 133 ? -9.199 -3.128 -3.522 1.00 91.56 133 SER A C 1
ATOM 1075 O O . SER A 1 133 ? -8.745 -4.189 -3.952 1.00 91.56 133 SER A O 1
ATOM 1077 N N . GLU A 1 134 ? -8.911 -1.970 -4.113 1.00 90.00 134 GLU A N 1
ATOM 1078 C CA . GLU A 1 134 ? -8.002 -1.878 -5.264 1.00 90.00 134 GLU A CA 1
ATOM 1079 C C . GLU A 1 134 ? -6.566 -2.314 -4.923 1.00 90.00 134 GLU A C 1
ATOM 1081 O O . GLU A 1 134 ? -5.822 -2.732 -5.808 1.00 90.00 134 GLU A O 1
ATOM 1086 N N . VAL A 1 135 ? -6.179 -2.265 -3.642 1.00 92.69 135 VAL A N 1
ATOM 1087 C CA . VAL A 1 135 ? -4.864 -2.720 -3.164 1.00 92.69 135 VAL A CA 1
ATOM 1088 C C . VAL A 1 135 ? -4.666 -4.208 -3.442 1.00 92.69 135 VAL A C 1
ATOM 1090 O O . VAL A 1 135 ? -3.583 -4.606 -3.867 1.00 92.69 135 VAL A O 1
ATOM 1093 N N . ASP A 1 136 ? -5.713 -5.017 -3.272 1.00 93.31 136 ASP A N 1
ATOM 1094 C CA . ASP A 1 136 ? -5.652 -6.472 -3.444 1.00 93.31 136 ASP A CA 1
ATOM 1095 C C . ASP A 1 136 ? -5.317 -6.854 -4.883 1.00 93.31 136 ASP A C 1
ATOM 1097 O O . ASP A 1 136 ? -4.553 -7.785 -5.122 1.00 93.31 136 ASP A O 1
ATOM 1101 N N . ARG A 1 137 ? -5.797 -6.064 -5.849 1.00 91.31 137 ARG A N 1
ATOM 1102 C CA . ARG A 1 137 ? -5.517 -6.283 -7.270 1.00 91.31 137 ARG A CA 1
ATOM 1103 C C . ARG A 1 137 ? -4.037 -6.101 -7.589 1.00 91.31 137 ARG A C 1
ATOM 1105 O O . ARG A 1 137 ? -3.465 -6.962 -8.242 1.00 91.31 137 ARG A O 1
ATOM 1112 N N . TYR A 1 138 ? -3.399 -5.046 -7.078 1.00 91.56 138 TYR A N 1
ATOM 1113 C CA . TYR A 1 138 ? -1.950 -4.851 -7.250 1.00 91.56 138 TYR A CA 1
ATOM 1114 C C . TYR A 1 138 ? -1.124 -5.929 -6.547 1.00 91.56 138 TYR A C 1
ATOM 1116 O O . TYR A 1 138 ? -0.037 -6.282 -7.006 1.00 91.56 138 TYR A O 1
ATOM 1124 N N . LEU A 1 139 ? -1.616 -6.428 -5.411 1.00 92.62 139 LEU A N 1
ATOM 1125 C CA . LEU A 1 139 ? -0.940 -7.478 -4.664 1.00 92.62 139 LEU A CA 1
ATOM 1126 C C . LEU A 1 139 ? -1.016 -8.821 -5.385 1.00 92.62 139 LEU A C 1
ATOM 1128 O O . LEU A 1 139 ? -0.019 -9.532 -5.337 1.00 92.62 139 LEU A O 1
ATOM 1132 N N . ASP A 1 140 ? -2.126 -9.136 -6.062 1.00 92.25 140 ASP A N 1
ATOM 1133 C CA . ASP A 1 140 ? -2.399 -10.448 -6.670 1.00 92.25 140 ASP A CA 1
ATOM 1134 C C . ASP A 1 140 ? -2.001 -10.586 -8.151 1.00 92.25 140 ASP A C 1
ATOM 1136 O O . ASP A 1 140 ? -2.050 -11.678 -8.708 1.00 92.25 140 ASP A O 1
ATOM 1140 N N . GLU A 1 141 ? -1.564 -9.507 -8.809 1.00 88.88 141 GLU A N 1
ATOM 1141 C CA . GLU A 1 141 ? -1.170 -9.545 -10.228 1.00 88.88 141 GLU A CA 1
ATOM 1142 C C . GLU A 1 141 ? -0.107 -10.617 -10.508 1.00 88.88 141 GLU A C 1
ATOM 1144 O O . GLU A 1 141 ? 0.959 -10.535 -9.899 1.00 88.88 141 GLU A O 1
ATOM 1149 N N . PRO A 1 142 ? -0.305 -11.578 -11.429 1.00 86.31 142 PRO A N 1
ATOM 1150 C CA . PRO A 1 142 ? 0.690 -12.604 -11.736 1.00 86.31 142 PRO A CA 1
ATOM 1151 C C . PRO A 1 142 ? 2.002 -12.011 -12.263 1.00 86.31 142 PRO A C 1
ATOM 1153 O O . PRO A 1 142 ? 2.001 -11.142 -13.134 1.00 86.31 142 PRO A O 1
ATOM 1156 N N . GLU A 1 143 ? 3.152 -12.526 -11.806 1.00 85.50 143 GLU A N 1
ATOM 1157 C CA . GLU A 1 143 ? 4.455 -12.013 -12.263 1.00 85.50 143 GLU A CA 1
ATOM 1158 C C . GLU A 1 143 ? 4.608 -12.133 -13.786 1.00 85.50 143 GLU A C 1
ATOM 1160 O O . GLU A 1 143 ? 5.106 -11.213 -14.427 1.00 85.50 143 GLU A O 1
ATOM 1165 N N . MET A 1 144 ? 4.108 -13.217 -14.386 1.00 82.81 144 MET A N 1
ATOM 1166 C CA . MET A 1 144 ? 4.133 -13.398 -15.840 1.00 82.81 144 MET A CA 1
ATOM 1167 C C . MET A 1 144 ? 3.427 -12.255 -16.585 1.00 82.81 144 MET A C 1
ATOM 1169 O O . MET A 1 144 ? 3.956 -11.762 -17.580 1.00 82.81 144 MET A O 1
ATOM 1173 N N . GLU A 1 145 ? 2.281 -11.789 -16.084 1.00 85.62 145 GLU A N 1
ATOM 1174 C CA . GLU A 1 145 ? 1.549 -10.666 -16.677 1.00 85.62 145 GLU A CA 1
ATOM 1175 C C . GLU A 1 145 ? 2.323 -9.351 -16.533 1.00 85.62 145 GLU A C 1
ATOM 1177 O O . GLU A 1 145 ? 2.392 -8.561 -17.474 1.00 85.62 145 GLU A O 1
ATOM 1182 N N . ILE A 1 146 ? 2.982 -9.143 -15.389 1.00 85.69 146 ILE A N 1
ATOM 1183 C CA . ILE A 1 146 ? 3.837 -7.972 -15.150 1.00 85.69 146 ILE A CA 1
ATOM 1184 C C . ILE A 1 146 ? 5.008 -7.947 -16.144 1.00 85.69 146 ILE A C 1
ATOM 1186 O O . ILE A 1 146 ? 5.314 -6.906 -16.732 1.00 85.69 146 ILE A O 1
ATOM 1190 N N . ARG A 1 147 ? 5.645 -9.101 -16.377 1.00 84.19 147 ARG A N 1
ATOM 1191 C CA . ARG A 1 147 ? 6.779 -9.249 -17.308 1.00 84.19 147 ARG A CA 1
ATOM 1192 C C . ARG A 1 147 ? 6.388 -9.034 -18.773 1.00 84.19 147 ARG A C 1
ATOM 1194 O O . ARG A 1 147 ? 7.247 -8.689 -19.581 1.00 84.19 147 ARG A O 1
ATOM 1201 N N . GLN A 1 148 ? 5.113 -9.202 -19.109 1.00 83.12 148 GLN A N 1
ATOM 1202 C CA . GLN A 1 148 ? 4.571 -9.000 -20.458 1.00 83.12 148 GLN A CA 1
ATOM 1203 C C . GLN A 1 148 ? 3.824 -7.665 -20.605 1.00 83.12 148 GLN A C 1
ATOM 1205 O O . GLN A 1 148 ? 3.250 -7.376 -21.656 1.00 83.12 148 GLN A O 1
ATOM 1210 N N . MET A 1 149 ? 3.821 -6.826 -19.567 1.00 84.81 149 MET A N 1
ATOM 1211 C CA . MET A 1 149 ? 3.085 -5.569 -19.574 1.00 84.81 149 MET A CA 1
ATOM 1212 C C . MET A 1 149 ? 3.712 -4.548 -20.531 1.00 84.81 149 MET A C 1
ATOM 1214 O O . MET A 1 149 ? 4.923 -4.326 -20.532 1.00 84.81 149 MET A O 1
ATOM 1218 N N . HIS A 1 150 ? 2.864 -3.852 -21.296 1.00 85.06 150 HIS A N 1
ATOM 1219 C CA . HIS A 1 150 ? 3.297 -2.745 -22.151 1.00 85.06 150 HIS A CA 1
ATOM 1220 C C . HIS A 1 150 ? 4.057 -1.670 -21.345 1.00 85.06 150 HIS A C 1
ATOM 1222 O O . HIS A 1 150 ? 3.542 -1.244 -20.303 1.00 85.06 150 HIS A O 1
ATOM 1228 N N . PRO A 1 151 ? 5.212 -1.161 -21.826 1.00 84.38 151 PRO A N 1
ATOM 1229 C CA . PRO A 1 151 ? 6.066 -0.232 -21.078 1.00 84.38 151 PRO A CA 1
ATOM 1230 C C . PRO A 1 151 ? 5.337 0.984 -20.500 1.00 84.38 151 PRO A C 1
ATOM 1232 O O . PRO A 1 151 ? 5.490 1.297 -19.323 1.00 84.38 151 PRO A O 1
ATOM 1235 N N . ASP A 1 152 ? 4.490 1.644 -21.295 1.00 84.50 152 ASP A N 1
ATOM 1236 C CA . ASP A 1 152 ? 3.754 2.828 -20.829 1.00 84.50 152 ASP A CA 1
ATOM 1237 C C . ASP A 1 152 ? 2.776 2.514 -19.693 1.00 84.50 152 ASP A C 1
ATOM 1239 O O . ASP A 1 152 ? 2.593 3.320 -18.781 1.00 84.50 152 ASP A O 1
ATOM 1243 N N . ARG A 1 153 ? 2.188 1.314 -19.695 1.00 86.19 153 ARG A N 1
ATOM 1244 C CA . ARG A 1 153 ? 1.319 0.873 -18.600 1.00 86.19 153 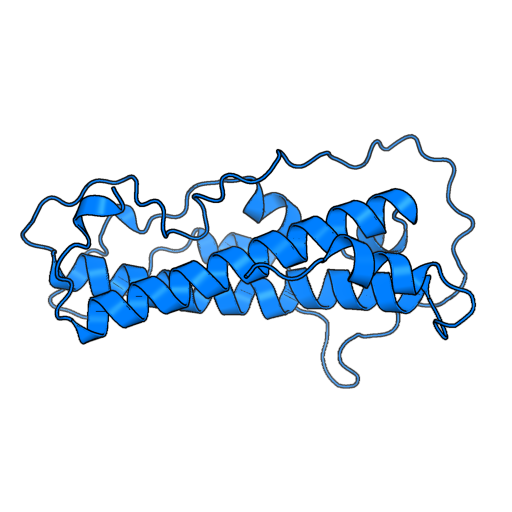ARG A CA 1
ATOM 1245 C C . ARG A 1 153 ? 2.120 0.502 -17.370 1.00 86.19 153 ARG A C 1
ATOM 1247 O O . ARG A 1 153 ? 1.727 0.889 -16.273 1.00 86.19 153 ARG A O 1
ATOM 1254 N N . LEU A 1 154 ? 3.245 -0.185 -17.557 1.00 88.88 154 LEU A N 1
ATOM 1255 C CA . LEU A 1 154 ? 4.138 -0.536 -16.464 1.00 88.88 154 LEU A CA 1
ATOM 1256 C C . LEU A 1 154 ? 4.645 0.719 -15.751 1.00 88.88 154 LEU A C 1
ATOM 1258 O O . LEU A 1 154 ? 4.634 0.760 -14.528 1.00 88.88 154 LEU A O 1
ATOM 1262 N N . LEU A 1 155 ? 4.996 1.778 -16.483 1.00 89.56 155 LEU A N 1
ATOM 1263 C CA . LEU A 1 155 ? 5.380 3.070 -15.903 1.00 89.56 155 LEU A CA 1
ATOM 1264 C C . LEU A 1 155 ? 4.271 3.669 -15.038 1.00 89.56 155 LEU A C 1
ATOM 1266 O O . LEU A 1 155 ? 4.509 4.027 -13.883 1.00 89.56 155 LEU A O 1
ATOM 1270 N N . ILE A 1 156 ? 3.055 3.763 -15.586 1.00 88.88 156 ILE A N 1
ATOM 1271 C CA . ILE A 1 156 ? 1.901 4.320 -14.871 1.00 88.88 156 ILE A CA 1
ATOM 1272 C C . ILE A 1 156 ? 1.629 3.497 -13.611 1.00 88.88 156 ILE A C 1
ATOM 1274 O O . ILE A 1 156 ? 1.575 4.061 -12.519 1.00 88.88 156 ILE A O 1
ATOM 1278 N N . ARG A 1 157 ? 1.525 2.170 -13.736 1.00 90.12 157 ARG A N 1
ATOM 1279 C CA . ARG A 1 157 ? 1.260 1.288 -12.597 1.00 90.12 157 ARG A CA 1
ATOM 1280 C C . ARG A 1 157 ? 2.381 1.323 -11.567 1.00 90.12 157 ARG A C 1
ATOM 1282 O O . ARG A 1 157 ? 2.081 1.380 -10.380 1.00 90.12 157 ARG A O 1
ATOM 1289 N N . THR A 1 158 ? 3.646 1.365 -11.988 1.00 93.12 158 THR A N 1
ATOM 1290 C CA . THR A 1 158 ? 4.793 1.480 -11.070 1.00 93.12 158 THR A CA 1
ATOM 1291 C C . THR A 1 158 ? 4.710 2.758 -10.251 1.00 93.12 158 THR A C 1
ATOM 1293 O O . THR A 1 158 ? 4.849 2.720 -9.031 1.00 93.12 158 THR A O 1
ATOM 1296 N N . ALA A 1 159 ? 4.388 3.887 -10.886 1.00 92.94 159 ALA A N 1
ATOM 1297 C CA . ALA A 1 159 ? 4.176 5.129 -10.155 1.00 92.94 159 ALA A CA 1
ATOM 1298 C C . ALA A 1 159 ? 3.019 5.006 -9.148 1.00 92.94 159 ALA A C 1
ATOM 1300 O O . ALA A 1 159 ? 3.105 5.538 -8.046 1.00 92.94 159 ALA A O 1
ATOM 1301 N N . TRP A 1 160 ? 1.946 4.291 -9.489 1.00 92.94 160 TRP A N 1
ATOM 1302 C CA . TRP A 1 160 ? 0.792 4.126 -8.604 1.00 92.94 160 TRP A CA 1
ATOM 1303 C C . TRP A 1 160 ? 1.086 3.218 -7.408 1.00 92.94 160 TRP A C 1
ATOM 1305 O O . TRP A 1 160 ? 0.725 3.578 -6.289 1.00 92.94 160 TRP A O 1
ATOM 1315 N N . VAL A 1 161 ? 1.783 2.094 -7.596 1.00 94.62 161 VAL A N 1
ATOM 1316 C CA . VAL A 1 161 ? 2.161 1.220 -6.469 1.00 94.62 161 VAL A CA 1
ATOM 1317 C C . VAL A 1 161 ? 3.184 1.892 -5.552 1.00 94.62 161 VAL A C 1
ATOM 1319 O O . VAL A 1 161 ? 3.114 1.717 -4.338 1.00 94.62 161 VAL A O 1
ATOM 1322 N N . LEU A 1 162 ? 4.073 2.736 -6.091 1.00 95.75 162 LEU A N 1
ATOM 1323 C CA . LEU A 1 162 ? 4.978 3.566 -5.288 1.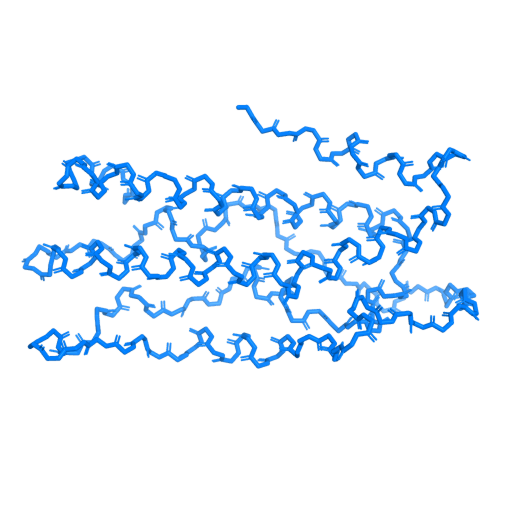00 95.75 162 LEU A CA 1
ATOM 1324 C C . LEU A 1 162 ? 4.216 4.620 -4.474 1.00 95.75 162 LEU A C 1
ATOM 1326 O O . LEU A 1 162 ? 4.500 4.803 -3.291 1.00 95.75 162 LEU A O 1
ATOM 1330 N N . ARG A 1 163 ? 3.201 5.259 -5.070 1.00 95.06 163 ARG A N 1
ATOM 1331 C CA . ARG A 1 163 ? 2.291 6.174 -4.360 1.00 95.06 163 ARG A CA 1
ATOM 1332 C C . ARG A 1 163 ? 1.542 5.490 -3.233 1.00 95.06 163 ARG A C 1
ATOM 1334 O O . ARG A 1 163 ? 1.474 6.028 -2.132 1.00 95.06 163 ARG A O 1
ATOM 1341 N N . LEU A 1 164 ? 0.991 4.313 -3.504 1.00 95.81 164 LEU A N 1
ATOM 1342 C CA . LEU A 1 164 ? 0.309 3.496 -2.509 1.00 95.81 164 LEU A CA 1
ATOM 1343 C C . LEU A 1 164 ? 1.264 3.114 -1.368 1.00 95.81 164 LEU A C 1
ATOM 1345 O O . LEU A 1 164 ? 0.938 3.333 -0.203 1.00 95.81 164 LEU A O 1
ATOM 1349 N N . PHE A 1 165 ? 2.461 2.616 -1.689 1.00 96.69 165 PHE A N 1
ATOM 135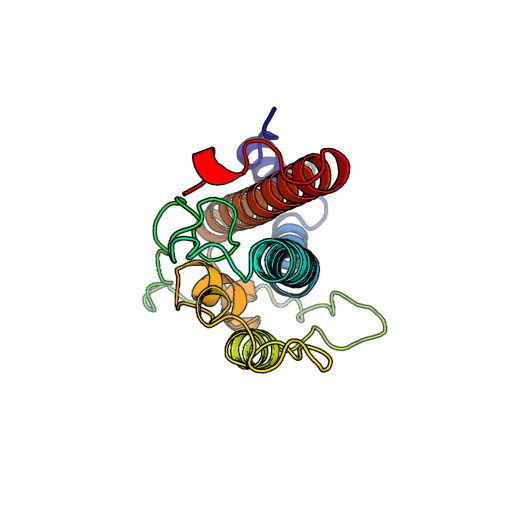0 C CA . PHE A 1 165 ? 3.489 2.288 -0.699 1.00 96.69 165 PHE A CA 1
ATOM 1351 C C . PHE A 1 165 ? 3.847 3.497 0.177 1.00 96.69 165 PHE A C 1
ATOM 1353 O O . PHE A 1 165 ? 3.840 3.394 1.405 1.00 96.69 165 PHE A O 1
ATOM 1360 N N . TRP A 1 166 ? 4.094 4.653 -0.442 1.00 96.31 166 TRP A N 1
ATOM 1361 C CA . TRP A 1 166 ? 4.379 5.901 0.264 1.00 96.31 166 TRP A CA 1
ATOM 1362 C C . TRP A 1 166 ? 3.229 6.323 1.177 1.00 96.31 166 TRP A C 1
ATOM 1364 O O . TRP A 1 166 ? 3.452 6.636 2.344 1.00 96.31 166 TRP A O 1
ATOM 1374 N N . TRP A 1 167 ? 1.995 6.281 0.674 1.00 96.69 167 TRP A N 1
ATOM 1375 C CA . TRP A 1 167 ? 0.799 6.633 1.434 1.00 96.69 167 TRP A CA 1
ATOM 1376 C C . TRP A 1 167 ? 0.620 5.743 2.672 1.00 96.69 167 TRP A C 1
ATOM 1378 O O . TRP A 1 167 ? 0.427 6.264 3.773 1.00 96.69 167 TRP A O 1
ATOM 1388 N N . ILE A 1 168 ? 0.781 4.420 2.536 1.00 97.81 168 ILE A N 1
ATOM 1389 C CA . ILE A 1 168 ? 0.762 3.505 3.690 1.00 97.81 168 ILE A CA 1
ATOM 1390 C C . ILE A 1 168 ? 1.912 3.832 4.645 1.00 97.81 168 ILE A C 1
ATOM 1392 O O . ILE A 1 168 ? 1.706 3.848 5.857 1.00 97.81 168 ILE A O 1
ATOM 1396 N N . GLY A 1 169 ? 3.106 4.133 4.127 1.00 97.88 169 GLY A N 1
ATOM 1397 C CA . GLY A 1 169 ? 4.250 4.592 4.916 1.00 97.88 169 GLY A CA 1
ATOM 1398 C C . GLY A 1 169 ? 3.935 5.838 5.752 1.00 97.88 169 GLY A C 1
ATOM 1399 O O . GLY A 1 169 ? 4.201 5.859 6.954 1.00 97.88 169 GLY A O 1
ATOM 1400 N N . CYS A 1 170 ? 3.291 6.846 5.163 1.00 97.88 170 CYS A N 1
ATOM 1401 C CA . CYS A 1 170 ? 2.845 8.040 5.877 1.00 97.88 170 CYS A CA 1
ATOM 1402 C C . CYS A 1 170 ? 1.786 7.720 6.940 1.00 97.88 170 CYS A C 1
ATOM 1404 O O . CYS A 1 170 ? 1.906 8.191 8.070 1.00 97.88 170 CYS A O 1
ATOM 1406 N N . ASN A 1 171 ? 0.786 6.894 6.624 1.00 98.06 171 ASN A N 1
ATOM 1407 C CA . ASN A 1 171 ? -0.227 6.470 7.599 1.00 98.06 171 ASN A CA 1
ATOM 1408 C C . ASN A 1 171 ? 0.402 5.715 8.771 1.00 98.06 171 ASN A C 1
ATOM 1410 O O . ASN A 1 171 ? 0.047 5.922 9.927 1.00 98.06 171 ASN A O 1
ATOM 1414 N N . ASN A 1 172 ? 1.386 4.875 8.471 1.00 98.44 172 ASN A N 1
ATOM 1415 C CA . ASN A 1 172 ? 2.190 4.169 9.448 1.00 98.44 172 ASN A CA 1
ATOM 1416 C C . ASN A 1 172 ? 2.910 5.145 10.387 1.00 98.44 172 ASN A C 1
ATOM 1418 O O . ASN A 1 172 ? 2.862 4.935 11.597 1.00 98.44 172 ASN A O 1
ATOM 1422 N N . VAL A 1 173 ? 3.548 6.194 9.865 1.00 98.06 173 VAL A N 1
ATOM 1423 C CA . VAL A 1 173 ? 4.190 7.236 10.687 1.00 98.06 173 VAL A CA 1
ATOM 1424 C C . VAL A 1 173 ? 3.161 7.991 11.533 1.00 98.06 173 VAL A C 1
ATOM 1426 O O . VAL A 1 173 ? 3.394 8.188 12.721 1.00 98.06 173 VAL A O 1
ATOM 1429 N N . LYS A 1 174 ? 2.002 8.354 10.969 1.00 97.94 174 LYS A N 1
ATOM 1430 C CA . LYS A 1 174 ? 0.921 9.016 11.718 1.00 97.94 174 LYS A CA 1
ATOM 1431 C C . LYS A 1 174 ? 0.417 8.168 12.885 1.00 97.94 174 LYS A C 1
ATOM 1433 O O . LYS A 1 174 ? 0.316 8.674 13.995 1.00 97.94 174 LYS A O 1
ATOM 1438 N N . LEU A 1 175 ? 0.139 6.883 12.651 1.00 98.12 175 LEU A N 1
ATOM 1439 C CA . LEU A 1 175 ? -0.296 5.954 13.700 1.00 98.12 175 LEU A CA 1
ATOM 1440 C C . LEU A 1 175 ? 0.745 5.827 14.818 1.00 98.12 175 LEU A C 1
ATOM 1442 O O . LEU A 1 175 ? 0.376 5.756 15.985 1.00 98.12 175 LEU A O 1
ATOM 1446 N N . GLU A 1 176 ? 2.035 5.825 14.475 1.00 98.06 176 GLU A N 1
ATOM 1447 C CA . GLU A 1 176 ? 3.110 5.836 15.471 1.00 98.06 176 GLU A CA 1
ATOM 1448 C C . GLU A 1 176 ? 3.127 7.142 16.275 1.00 98.06 176 GLU A C 1
ATOM 1450 O O . GLU A 1 176 ? 3.235 7.102 17.497 1.00 98.06 176 GLU A O 1
ATOM 1455 N N . GLY A 1 177 ? 2.952 8.288 15.612 1.00 97.94 177 GLY A N 1
ATOM 1456 C CA . GLY A 1 177 ? 2.840 9.587 16.278 1.00 97.94 177 GLY A CA 1
ATOM 1457 C C . GLY A 1 177 ? 1.667 9.632 17.258 1.00 97.94 177 GLY A C 1
ATOM 1458 O O . GLY A 1 177 ? 1.852 10.008 18.413 1.00 97.94 177 GLY A O 1
ATOM 1459 N N . TYR A 1 178 ? 0.489 9.154 16.839 1.00 97.69 178 TYR A N 1
ATOM 1460 C CA . TYR A 1 178 ? -0.659 9.013 17.733 1.00 97.69 178 TYR A CA 1
ATOM 1461 C C . TYR A 1 178 ? -0.345 8.087 18.907 1.00 97.69 178 TYR A C 1
ATOM 1463 O O . TYR A 1 178 ? -0.613 8.450 20.045 1.00 97.69 178 TYR A O 1
ATOM 1471 N N . LYS A 1 179 ? 0.269 6.923 18.674 1.00 97.31 179 LYS A N 1
ATOM 1472 C CA . LYS A 1 179 ? 0.657 6.000 19.751 1.00 97.31 179 LYS A CA 1
ATOM 1473 C C . LYS A 1 179 ? 1.565 6.674 20.785 1.00 97.31 179 LYS A C 1
ATOM 1475 O O . LYS A 1 179 ? 1.329 6.535 21.983 1.00 97.31 179 LYS A O 1
ATOM 1480 N N . GLN A 1 180 ? 2.564 7.429 20.331 1.00 97.50 180 GLN A N 1
ATOM 1481 C CA . GLN A 1 180 ? 3.495 8.165 21.194 1.00 97.50 180 GLN A CA 1
ATOM 1482 C C . GLN A 1 180 ? 2.805 9.275 21.998 1.00 97.50 180 GLN A C 1
ATOM 1484 O O . GLN A 1 180 ? 3.203 9.544 23.128 1.00 97.50 180 GLN A O 1
ATOM 1489 N N . SER A 1 181 ? 1.741 9.879 21.463 1.00 96.69 181 SER A N 1
ATOM 1490 C CA . SER A 1 181 ? 0.934 10.889 22.154 1.00 96.69 181 SER A CA 1
ATOM 1491 C C . SER A 1 181 ? -0.247 10.307 22.944 1.00 96.69 181 SER A C 1
ATOM 1493 O O . SER A 1 181 ? -1.194 11.038 23.231 1.00 96.69 181 SER A O 1
ATOM 1495 N N . GLY A 1 182 ? -0.260 9.001 23.240 1.00 95.25 182 GLY A N 1
ATOM 1496 C CA . GLY A 1 182 ? -1.365 8.354 23.963 1.00 95.25 182 GLY A CA 1
ATOM 1497 C C . GLY A 1 182 ? -2.686 8.317 23.183 1.00 95.25 182 GLY A C 1
ATOM 1498 O O . GLY A 1 182 ? -3.755 8.288 23.779 1.00 95.25 182 GLY A O 1
ATOM 1499 N N . TRP A 1 183 ? -2.605 8.333 21.853 1.00 95.06 183 TRP A N 1
ATOM 1500 C CA . TRP A 1 183 ? -3.702 8.340 20.878 1.00 95.06 183 TRP A CA 1
ATOM 1501 C C . TRP A 1 183 ? -4.580 9.597 20.857 1.00 95.06 183 TRP A C 1
ATOM 1503 O O . TRP A 1 183 ? -5.650 9.604 20.248 1.00 95.06 183 TRP A O 1
ATOM 1513 N N . ASN A 1 184 ? -4.116 10.687 21.466 1.00 93.69 184 ASN A N 1
ATOM 1514 C CA . ASN A 1 184 ? -4.813 11.969 21.442 1.00 93.69 184 ASN A CA 1
ATOM 1515 C C . ASN A 1 184 ? -5.102 12.446 20.006 1.00 93.69 184 ASN A C 1
ATOM 1517 O O . ASN A 1 184 ? -4.193 12.557 19.187 1.00 93.69 184 ASN A O 1
ATOM 1521 N N . GLY A 1 185 ? -6.369 12.752 19.710 1.00 92.38 185 GLY A N 1
ATOM 1522 C CA . GLY A 1 185 ? -6.803 13.289 18.416 1.00 92.38 185 GLY A CA 1
ATOM 1523 C C . GLY A 1 185 ? -7.021 12.250 17.310 1.00 92.38 185 GLY A C 1
ATOM 1524 O O . GLY A 1 185 ? -7.340 12.636 16.185 1.00 92.38 185 GLY A O 1
ATOM 1525 N N . ILE A 1 186 ? -6.898 10.948 17.604 1.00 94.50 186 ILE A N 1
ATOM 1526 C CA . ILE A 1 186 ? -7.130 9.870 16.626 1.00 94.50 186 ILE A CA 1
ATOM 1527 C C . ILE A 1 186 ? -8.550 9.901 16.032 1.00 94.50 186 ILE A C 1
ATOM 1529 O O . ILE A 1 186 ? -8.776 9.411 14.930 1.00 94.50 186 ILE A O 1
ATOM 1533 N N . GLN A 1 187 ? -9.507 10.525 16.725 1.00 92.06 187 GLN A N 1
ATOM 1534 C CA . GLN A 1 187 ? -10.901 10.671 16.299 1.00 92.06 187 GLN A CA 1
ATOM 1535 C C . GLN A 1 187 ? -11.048 11.430 14.968 1.00 92.06 187 GLN A C 1
ATOM 1537 O O . GLN A 1 187 ? -12.007 11.187 14.244 1.00 92.06 187 GLN A O 1
ATOM 1542 N N . ALA A 1 188 ? -10.098 12.302 14.610 1.00 93.19 188 ALA A N 1
ATOM 1543 C CA . ALA A 1 188 ? -10.119 13.038 13.340 1.00 93.19 188 ALA A CA 1
ATOM 1544 C C . ALA A 1 188 ? -9.937 12.133 12.100 1.00 93.19 188 ALA A C 1
ATOM 1546 O O . ALA A 1 188 ? -10.251 12.520 10.969 1.00 93.19 188 ALA A O 1
ATOM 1547 N N . GLU A 1 189 ? -9.430 10.916 12.305 1.00 94.38 189 GLU A N 1
ATOM 1548 C CA . GLU A 1 189 ? -9.100 9.966 11.241 1.00 94.38 189 GLU A CA 1
ATOM 1549 C C . GLU A 1 189 ? -10.264 9.035 10.871 1.00 94.38 189 GLU A C 1
ATOM 1551 O O . GLU A 1 189 ? -10.102 8.148 10.024 1.00 94.38 189 GLU A O 1
ATOM 1556 N N . PHE A 1 190 ? -11.432 9.248 11.481 1.00 90.06 190 PHE A N 1
ATOM 1557 C CA . PHE A 1 190 ? -12.678 8.537 11.197 1.00 90.06 190 PHE A CA 1
ATOM 1558 C C . PHE A 1 190 ? -13.620 9.371 10.317 1.00 90.06 190 PHE A C 1
ATOM 1560 O O . PHE A 1 190 ? -13.432 10.609 10.204 1.00 90.06 190 PHE A O 1
#

pLDDT: mean 85.13, std 12.68, range [46.0, 98.44]

Organism: NCBI:txid100035

Radius of gyration: 18.84 Å; chains: 1; bounding box: 38×34×57 Å

Secondary structure (DSSP, 8-state):
----HHHHHHHTTSTTSTTHHHHHHHHHHHIIIIIHHHHHHHHHHHHHHHHHHTTTS---S--TTSGGG--PPPP----S-S--------PPPPSSTTSPPPPHHHHHHHHTSPPP--TTSPSPPGGGS----HHHHHHH--HHHHHTS-HHHHHHHHHHHHHHHHHHHHHHHHHHHHHHTTTTTGGGG-

Foldseek 3Di:
DDDPLLVVLVVLVDPPDDVSLLVLLLLLLCLLQPLVLVLLVLLLVLVQVVCLLCVVPPADLDFCLHLQNDPDDADDDDPPPDDQPPQPPDDNDASDPPDHRHQLVVSLVVLQDQDDDDPPCPDRDPSSHDDDHSSSVSSNDDSVCSSRDDSVVSSVVSSRSSVSSVSSVVSSVVSVVCVVVSNPPSNVRD

Sequence (190 aa):
PEPDWRALVQYFKSSRAAAGLGNLQDLYVFVTRLALPSAIITNRRRLLDMYLAHRTVNMPIHCKLRYDSWPGPPFSPIPQIHPPIPALGVPPRPIFVSRQTPDSAKFVQWLHTVPNTPPPHHPAPYQLRHRPSEVDRYLDEPEMEIRQMHPDRLLIRTAWVLRLFWWIGCNNVKLEGYKQSGWNGIQAEF